Protein AF-0000000087535284 (afdb_homodimer)

Radius of gyration: 24.31 Å; Cα contacts (8 Å, |Δi|>4): 353; chains: 2; bounding box: 58×68×43 Å

Solvent-accessible surface area (backbone atoms only — not comparable to full-atom values): 20705 Å² total; per-residue (Å²): 118,72,63,73,66,24,43,39,48,54,25,41,42,52,45,42,64,73,40,59,62,87,72,62,45,65,64,55,32,15,57,67,41,74,49,46,58,67,62,46,57,72,77,30,87,48,73,63,47,49,52,52,49,50,43,39,66,52,37,61,69,67,43,62,58,89,87,50,56,62,67,60,35,57,51,39,52,54,57,41,43,54,82,49,37,65,37,53,27,43,48,57,69,61,47,53,73,66,65,60,38,63,70,48,44,62,56,40,38,55,54,35,36,55,52,49,54,66,65,57,50,85,87,51,67,74,63,38,67,59,42,48,52,43,47,22,52,52,49,25,51,28,52,52,48,46,55,53,50,49,44,58,75,38,94,67,82,57,62,68,61,50,47,52,35,49,50,48,44,38,61,62,43,31,39,54,70,62,52,52,59,63,60,65,61,64,80,102,117,72,62,72,66,23,43,39,48,54,27,40,43,53,46,41,62,72,41,58,63,88,72,62,45,66,63,55,32,15,57,66,42,74,49,47,58,67,60,45,57,74,76,33,88,49,76,64,48,48,52,51,49,49,43,41,66,51,38,62,69,66,43,63,59,89,86,49,57,62,68,57,35,58,51,38,53,54,57,41,41,56,83,49,36,65,37,52,27,43,48,58,70,60,46,52,72,64,65,60,38,63,68,48,45,62,56,41,38,56,55,36,38,53,53,47,54,65,64,56,51,86,86,48,64,74,62,39,67,58,43,49,52,43,50,23,52,53,49,25,51,29,53,52,48,46,53,53,50,49,43,57,73,37,94,66,81,58,61,68,60,51,49,52,36,48,52,47,44,38,61,63,43,30,37,54,70,62,53,54,58,63,60,64,60,65,78,105

Organism: NCBI:txid39488

Sequence (376 aa):
MNGTKGKMAEAFKELVC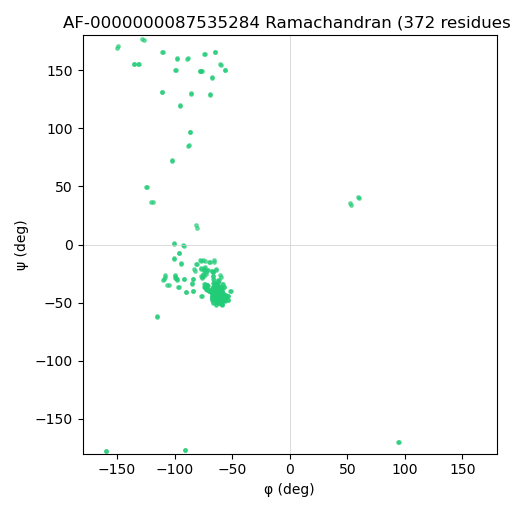KKSFQKITISDIAKESAMTRENFYYHFRDKYDIMHWIFEQQVAAQLPEDEEPFEMWFNALFCNTCEDYKYYRKLIKSLSAEEIRSDLYPLFERRVRLLVQDCLDDSVWNLRKEKEDFSTAFFTDAFLGFYINYIRDHEEIDYNMLQIGLEFLFDKFLSTVRITKEESGEQKMNGTKGKMAEAFKELVCKKSFQKITISDIAKESAMTRENFYYHFRDKYDIMHWIFEQQVAAQLPEDEEPFEMWFNALFCNTCEDYKYYRKLIKSLSAEEIRSDLYPLFERRVRLLVQDCLDDSVWNLRKEKEDFSTAFFTDAFLGFYINYIRDHEEIDYNMLQIGLEFLFDKFLSTVRITKEESGEQK

Foldseek 3Di:
DDDPLVLLLVQLLVVLLVDAPVPDALCSSCVSSVHDSVSVVVPAPGSLRSVLVCCCVQAVVQADDLLDAPLRRLLSNVVSCQVSLSSLLSNLVRDDPCSVCVNPLVVQLVSLLSLLVLLDDPVCPPCNVVSSVVSSVVVSCVSVVVVSCCSNPDPHDPSVVVSVVSVCCCVPPVVSSVPSNVVVVPVD/DDDPLVLLLVQLLVVLLVDAPVPDALCSSCVSSVHDSVSCVVPAPGSLRSVLVCCCVQAVVQADDLLDAPLRRLLSNVVSCQVSLSSLLSNLVRDDPCSVCVNPLVVQLVSLLSLLVLLDDPVCPPCNVVSSVVRSVVVSCVSVVVVSCCSNPDPHDPSVVVSVVSVCCCVPPVVSSVPSSVVVVVVD

Nearest PDB structures (foldseek):
  5ydp-assembly2_C-2  TM=4.923E-01  e=2.321E-03  Dietzia sp. DQ12-45-1b
  5yej-assembly2_B  TM=5.675E-01  e=2.127E-02  Mycolicibacterium smegmatis MC2 155
  3bjb-assembly1_A  TM=5.225E-01  e=2.031E-02  Rhodococcus jostii RHA1
  2hxo-assembly1_B  TM=5.453E-01  e=4.250E-02  Streptomyces coelicolor A3(2)
  2ns7-assembly1_B  TM=3.781E-01  e=1.016E-02  Escherichia coli K-12

InterPro domains:
  IPR001647 DNA-binding HTH domain, TetR-type [PF00440] (16-51)
  IPR001647 DNA-binding HTH domain, TetR-type [PS50977] (2-62)
  IPR009057 Homedomain-like superfamily [SSF46689] (4-60)
  IPR039532 Transcriptional regulator TetR, C-terminal, Firmicutes type [PF14278] (73-159)
  IPR050624 Nucleoid occlusion factor SlmA/HTH-type transcriptional regulator [PTHR43479] (3-69)

Secondary structure (DSSP, 8-state):
--HHHHHHHHHHHHHHHHS-GGG--HHHHHHHTT--HHHHHHH-SSHHHHHHHHHHHHTGGGSPPTTS-HHHHHHHHHHHHHTTHHHHHHHHHHS-HHHHHHHHHHHHHHHHHHHHHHH--TT--TTHHHHHHHHHHHHHHHHHHHHHHHHHH-SS--HHHHHHHHHHHHHHTSHHHHHHHHHHHHT-/--HHHHHHHHHHHHHHHHS-GGG--HHHHHHHTT--HHHHHHH-SSHHHHHHHHHHHHTGGGSPPTTS-HHHHHHHHHHHHHTTHHHHHHHHHHS-HHHHHHHHHHHHHHHHHHHHHHH--TT--TTHHHHHHHHHHHHHHHHHHHHHHHHHH-SS--HHHHHHHHHHHHHHTSHHHHHHHHHHHHT-

pLDDT: mean 91.4, std 12.7, range [26.86, 98.44]

Structure (mmCIF, N/CA/C/O backbone):
data_AF-0000000087535284-model_v1
#
loop_
_entity.id
_entity.type
_entity.pdbx_description
1 polymer 'TetR family transcriptional regulator'
#
loop_
_atom_site.group_PDB
_atom_site.id
_atom_site.type_symbol
_atom_site.label_atom_id
_atom_site.label_alt_id
_atom_site.label_comp_id
_atom_site.label_asym_id
_atom_site.label_entity_id
_atom_site.label_seq_id
_atom_site.pdbx_PDB_ins_code
_atom_site.Cartn_x
_atom_site.Cartn_y
_atom_site.Cartn_z
_atom_site.occupancy
_atom_site.B_iso_or_equiv
_atom_site.auth_seq_id
_atom_site.auth_comp_id
_atom_site.auth_asym_id
_atom_site.auth_atom_id
_atom_site.pdbx_PDB_model_num
ATOM 1 N N . MET A 1 1 ? -1.895 -28.234 -15.367 1 65 1 MET A N 1
ATOM 2 C CA . MET A 1 1 ? -2.875 -28.781 -14.438 1 65 1 MET A CA 1
ATOM 3 C C . MET A 1 1 ? -3.613 -29.969 -15.047 1 65 1 MET A C 1
ATOM 5 O O . MET A 1 1 ? -4.164 -29.859 -16.141 1 65 1 MET A O 1
ATOM 9 N N . ASN A 1 2 ? -3.344 -31.078 -14.68 1 73.38 2 ASN A N 1
ATOM 10 C CA . ASN A 1 2 ? -3.85 -32.281 -15.328 1 73.38 2 ASN A CA 1
ATOM 11 C C . ASN A 1 2 ? -5.055 -32.844 -14.586 1 73.38 2 ASN A C 1
ATOM 13 O O . ASN A 1 2 ? -5.363 -32.406 -13.477 1 73.38 2 ASN A O 1
ATOM 17 N N . GLY A 1 3 ? -5.906 -33.469 -15.336 1 88.56 3 GLY A N 1
ATOM 18 C CA . GLY A 1 3 ? -7.027 -34.156 -14.75 1 88.56 3 GLY A CA 1
ATOM 19 C C . GLY A 1 3 ? -8.297 -33.344 -14.68 1 88.56 3 GLY A C 1
ATOM 20 O O . GLY A 1 3 ? -8.414 -32.312 -15.367 1 88.56 3 GLY A O 1
ATOM 21 N N . THR A 1 4 ? -9.266 -33.844 -13.984 1 92.06 4 THR A N 1
ATOM 22 C CA . THR A 1 4 ? -10.586 -33.219 -13.883 1 92.06 4 THR A CA 1
ATOM 23 C C . THR A 1 4 ? -10.5 -31.844 -13.242 1 92.06 4 THR A C 1
ATOM 25 O O . THR A 1 4 ? -11.109 -30.891 -13.734 1 92.06 4 THR A O 1
ATOM 28 N N . LYS A 1 5 ? -9.672 -31.688 -12.266 1 95.75 5 LYS A N 1
ATOM 29 C CA . LYS A 1 5 ? -9.516 -30.391 -11.602 1 95.75 5 LYS A CA 1
ATOM 30 C C . LYS A 1 5 ? -8.922 -29.359 -12.555 1 95.75 5 LYS A C 1
ATOM 32 O O . LYS A 1 5 ? -9.336 -28.203 -12.555 1 95.75 5 LYS A O 1
ATOM 37 N N . GLY A 1 6 ? -7.98 -29.844 -13.359 1 96.19 6 GLY A N 1
ATOM 38 C CA . GLY A 1 6 ? -7.344 -28.953 -14.32 1 96.19 6 GLY A CA 1
ATOM 39 C C . GLY A 1 6 ? -8.305 -28.422 -15.367 1 96.19 6 GLY A C 1
ATOM 40 O O . GLY A 1 6 ? -8.242 -27.25 -15.742 1 96.19 6 GLY A O 1
ATOM 41 N N . LYS A 1 7 ? -9.148 -29.281 -15.797 1 96.31 7 LYS A N 1
ATOM 42 C CA . LYS A 1 7 ? -10.141 -28.891 -16.797 1 96.31 7 LYS A CA 1
ATOM 43 C C . LYS A 1 7 ? -11.078 -27.828 -16.234 1 96.31 7 LYS A C 1
ATOM 45 O O . LYS A 1 7 ? -11.391 -26.844 -16.906 1 96.31 7 LYS A O 1
ATOM 50 N N . MET A 1 8 ? -11.523 -28 -15.07 1 97.44 8 MET A N 1
ATOM 51 C CA . MET A 1 8 ? -12.406 -27.047 -14.438 1 97.44 8 MET A CA 1
ATOM 52 C C . MET A 1 8 ? -11.688 -25.719 -14.18 1 97.44 8 MET A C 1
ATOM 54 O O . MET A 1 8 ? -12.281 -24.656 -14.328 1 97.44 8 MET A O 1
ATOM 58 N N . ALA A 1 9 ? -10.422 -25.891 -13.828 1 97.62 9 ALA A N 1
ATOM 59 C CA . ALA A 1 9 ? -9.625 -24.688 -13.578 1 97.62 9 ALA A CA 1
ATOM 60 C C . ALA A 1 9 ? -9.477 -23.859 -14.844 1 97.62 9 ALA A C 1
ATOM 62 O O . ALA A 1 9 ? -9.617 -22.625 -14.805 1 97.62 9 ALA A O 1
ATOM 63 N N . GLU A 1 10 ? -9.18 -24.547 -15.938 1 97.38 10 GLU A N 1
ATOM 64 C CA . GLU A 1 10 ? -9.047 -23.844 -17.203 1 97.38 10 GLU A CA 1
ATOM 65 C C . GLU A 1 10 ? -10.359 -23.188 -17.609 1 97.38 10 GLU A C 1
ATOM 67 O O . GLU A 1 10 ? -10.367 -22.047 -18.109 1 97.38 10 GLU A O 1
ATOM 72 N N . ALA A 1 11 ? -11.43 -23.859 -17.391 1 97.88 11 ALA A N 1
ATOM 73 C CA . ALA A 1 11 ? -12.75 -23.312 -17.672 1 97.88 11 ALA A CA 1
ATOM 74 C C . ALA A 1 11 ? -13.039 -22.078 -16.812 1 97.88 11 ALA A C 1
ATOM 76 O O . ALA A 1 11 ? -13.562 -21.078 -17.297 1 97.88 11 ALA A O 1
ATOM 77 N N . PHE A 1 12 ? -12.734 -22.234 -15.555 1 98.31 12 PHE A N 1
ATOM 78 C CA . PHE A 1 12 ? -12.945 -21.141 -14.609 1 98.31 12 PHE A CA 1
ATOM 79 C C . PHE A 1 12 ? -12.148 -19.906 -15.039 1 98.31 12 PHE A C 1
ATOM 81 O O . PHE A 1 12 ? -12.68 -18.797 -15.047 1 98.31 12 PHE A O 1
ATOM 88 N N . LYS A 1 13 ? -10.898 -20.094 -15.367 1 97.94 13 LYS A N 1
ATOM 89 C CA . LYS A 1 13 ? -10.055 -18.984 -15.797 1 97.94 13 LYS A CA 1
ATOM 90 C C . LYS A 1 13 ? -10.633 -18.297 -17.031 1 97.94 13 LYS A C 1
ATOM 92 O O . LYS A 1 13 ? -10.641 -17.062 -17.125 1 97.94 13 LYS A O 1
ATOM 97 N N . GLU A 1 14 ? -11.094 -19.078 -17.938 1 97.62 14 GLU A N 1
ATOM 98 C CA . GLU A 1 14 ? -11.711 -18.531 -19.141 1 97.62 14 GLU A CA 1
ATOM 99 C C . GLU A 1 14 ? -12.938 -17.688 -18.812 1 97.62 14 GLU A C 1
ATOM 101 O O . GLU A 1 14 ? -13.141 -16.625 -19.391 1 97.62 14 GLU A O 1
ATOM 106 N N . LEU A 1 15 ? -13.75 -18.172 -17.922 1 98.44 15 LEU A N 1
ATOM 107 C CA . LEU A 1 15 ? -14.969 -17.484 -17.531 1 98.44 15 LEU A CA 1
ATOM 108 C C . LEU A 1 15 ? -14.641 -16.141 -16.859 1 98.44 15 LEU A C 1
ATOM 110 O O . LEU A 1 15 ? -15.297 -15.133 -17.125 1 98.44 15 LEU A O 1
ATOM 114 N N . VAL A 1 16 ? -13.602 -16.156 -16.016 1 97.94 16 VAL A N 1
ATOM 115 C CA . VAL A 1 16 ? -13.195 -14.953 -15.312 1 97.94 16 VAL A CA 1
ATOM 116 C C . VAL A 1 16 ? -12.773 -13.883 -16.312 1 97.94 16 VAL A C 1
ATOM 118 O O . VAL A 1 16 ? -12.984 -12.688 -16.094 1 97.94 16 VAL A O 1
ATOM 121 N N . CYS A 1 17 ? -12.227 -14.32 -17.469 1 96.81 17 CYS A N 1
ATOM 122 C CA . CYS A 1 17 ? -11.781 -13.391 -18.5 1 96.81 17 CYS A CA 1
ATOM 123 C C . CYS A 1 17 ? -12.961 -12.859 -19.297 1 96.81 17 CYS A C 1
ATOM 125 O O . CYS A 1 17 ? -12.859 -11.82 -19.953 1 96.81 17 CYS A O 1
ATOM 127 N N . LYS A 1 18 ? -14.125 -13.469 -19.156 1 96 18 LYS A N 1
ATOM 128 C CA . LYS A 1 18 ? -15.266 -13.117 -20 1 96 18 LYS A CA 1
ATOM 129 C C . LYS A 1 18 ? -16.328 -12.367 -19.203 1 96 18 LYS A C 1
ATOM 131 O O . LYS A 1 18 ? -17.125 -11.617 -19.766 1 96 18 LYS A O 1
ATOM 136 N N . LYS A 1 19 ? -16.375 -12.609 -17.891 1 94.19 19 LYS A N 1
ATOM 137 C CA . LYS A 1 19 ? -17.391 -11.945 -17.078 1 94.19 19 LYS A CA 1
ATOM 138 C C . LYS A 1 19 ? -16.891 -11.727 -15.648 1 94.19 19 LYS A C 1
ATOM 140 O O . LYS A 1 19 ? -15.883 -12.305 -15.242 1 94.19 19 LYS A O 1
ATOM 145 N N . SER A 1 20 ? -17.672 -10.938 -14.93 1 93.81 20 SER A N 1
ATOM 146 C CA . SER A 1 20 ? -17.266 -10.609 -13.562 1 93.81 20 SER A CA 1
ATOM 147 C C . SER A 1 20 ? -17.312 -11.836 -12.664 1 93.81 20 SER A C 1
ATOM 149 O O . SER A 1 20 ? -18.188 -12.695 -12.805 1 93.81 20 SER A O 1
ATOM 151 N N . PHE A 1 21 ? -16.391 -11.867 -11.797 1 96.19 21 PHE A N 1
ATOM 152 C CA . PHE A 1 21 ? -16.25 -12.969 -10.844 1 96.19 21 PHE A CA 1
ATOM 153 C C . PHE A 1 21 ? -17.562 -13.234 -10.125 1 96.19 21 PHE A C 1
ATOM 155 O O . PHE A 1 21 ? -17.969 -14.391 -9.961 1 96.19 21 PHE A O 1
ATOM 162 N N . GLN A 1 22 ? -18.312 -12.188 -9.742 1 94.88 22 GLN A N 1
ATOM 163 C CA . GLN A 1 22 ? -19.531 -12.297 -8.961 1 94.88 22 GLN A CA 1
ATOM 164 C C . GLN A 1 22 ? -20.641 -12.977 -9.758 1 94.88 22 GLN A C 1
ATOM 166 O O . GLN A 1 22 ? -21.516 -13.633 -9.188 1 94.88 22 GLN A O 1
ATOM 171 N N . LYS A 1 23 ? -20.547 -12.945 -10.977 1 96.12 23 LYS A N 1
ATOM 172 C CA . LYS A 1 23 ? -21.609 -13.438 -11.836 1 96.12 23 LYS A CA 1
ATOM 173 C C . LYS A 1 23 ? -21.375 -14.891 -12.242 1 96.12 23 LYS A C 1
ATOM 175 O O . LYS A 1 23 ? -22.25 -15.547 -12.797 1 96.12 23 LYS A O 1
ATOM 180 N N . ILE A 1 24 ? -20.203 -15.367 -12.078 1 98 24 ILE A N 1
ATOM 181 C CA . ILE A 1 24 ? -19.875 -16.734 -12.438 1 98 24 ILE A CA 1
ATOM 182 C C . ILE A 1 24 ? -20.562 -17.703 -11.492 1 98 24 ILE A C 1
ATOM 184 O O . ILE A 1 24 ? -20.516 -17.547 -10.273 1 98 24 ILE A O 1
ATOM 188 N N . THR A 1 25 ? -21.25 -18.688 -12.016 1 97.5 25 THR A N 1
ATOM 189 C CA . THR A 1 25 ? -21.906 -19.719 -11.227 1 97.5 25 THR A CA 1
ATOM 190 C C . THR A 1 25 ? -21.219 -21.062 -11.414 1 97.5 25 THR A C 1
ATOM 192 O O . THR A 1 25 ? -20.422 -21.234 -12.328 1 97.5 25 THR A O 1
ATOM 195 N N . ILE A 1 26 ? -21.594 -21.938 -10.5 1 98.12 26 ILE A N 1
ATOM 196 C CA . ILE A 1 26 ? -21.047 -23.281 -10.602 1 98.12 26 ILE A CA 1
ATOM 197 C C . ILE A 1 26 ? -21.578 -23.953 -11.875 1 98.12 26 ILE A C 1
ATOM 199 O O . ILE A 1 26 ? -20.859 -24.719 -12.523 1 98.12 26 ILE A O 1
ATOM 203 N N . SER A 1 27 ? -22.781 -23.609 -12.227 1 97.88 27 SER A N 1
ATOM 204 C CA . SER A 1 27 ? -23.344 -24.125 -13.469 1 97.88 27 SER A CA 1
ATOM 205 C C . SER A 1 27 ? -22.547 -23.656 -14.68 1 97.88 27 SER A C 1
ATOM 207 O O . SER A 1 27 ? -22.328 -24.422 -15.625 1 97.88 27 SER A O 1
ATOM 209 N N . ASP A 1 28 ? -22.125 -22.422 -14.703 1 98.19 28 ASP A N 1
ATOM 210 C CA . ASP A 1 28 ? -21.281 -21.891 -15.766 1 98.19 28 ASP A CA 1
ATOM 211 C C . ASP A 1 28 ? -19.984 -22.688 -15.898 1 98.19 28 ASP A C 1
ATOM 213 O O . ASP A 1 28 ? -19.578 -23.047 -17 1 98.19 28 ASP A O 1
ATOM 217 N N . ILE A 1 29 ? -19.359 -22.984 -14.75 1 98.31 29 ILE A N 1
ATOM 218 C CA . ILE A 1 29 ? -18.078 -23.672 -14.734 1 98.31 29 ILE A CA 1
ATOM 219 C C . ILE A 1 29 ? -18.25 -25.109 -15.234 1 98.31 29 ILE A C 1
ATOM 221 O O . ILE A 1 29 ? -17.469 -25.578 -16.062 1 98.31 29 ILE A O 1
ATOM 225 N N . ALA A 1 30 ? -19.297 -25.719 -14.742 1 97.81 30 ALA A N 1
ATOM 226 C CA . ALA A 1 30 ? -19.594 -27.094 -15.164 1 97.81 30 ALA A CA 1
ATOM 227 C C . ALA A 1 30 ? -19.828 -27.156 -16.672 1 97.81 30 ALA A C 1
ATOM 229 O O . ALA A 1 30 ? -19.25 -28 -17.359 1 97.81 30 ALA A O 1
ATOM 230 N N . LYS A 1 31 ? -20.609 -26.266 -17.188 1 97.62 31 LYS A N 1
ATOM 231 C CA . LYS A 1 31 ? -20.922 -26.234 -18.609 1 97.62 31 LYS A CA 1
ATOM 232 C C . LYS A 1 31 ? -19.656 -25.969 -19.438 1 97.62 31 LYS A C 1
ATOM 234 O O . LYS A 1 31 ? -19.391 -26.688 -20.406 1 97.62 31 LYS A O 1
ATOM 239 N N . GLU A 1 32 ? -18.859 -25.016 -19.062 1 97.5 32 GLU A N 1
ATOM 240 C CA . GLU A 1 32 ? -17.656 -24.609 -19.812 1 97.5 32 GLU A CA 1
ATOM 241 C C . GLU A 1 32 ? -16.609 -25.719 -19.797 1 97.5 32 GLU A C 1
ATOM 243 O O . GLU A 1 32 ? -15.844 -25.844 -20.766 1 97.5 32 GLU A O 1
ATOM 248 N N . SER A 1 33 ? -16.578 -26.516 -18.766 1 97.31 33 SER A N 1
ATOM 249 C CA . SER A 1 33 ? -15.602 -27.594 -18.641 1 97.31 33 SER A CA 1
ATOM 250 C C . SER A 1 33 ? -16.156 -28.906 -19.188 1 97.31 33 SER A C 1
ATOM 252 O O . SER A 1 33 ? -15.492 -29.953 -19.094 1 97.31 33 SER A O 1
ATOM 254 N N . ALA A 1 34 ? -17.391 -28.906 -19.672 1 96.75 34 ALA A N 1
ATOM 255 C CA . ALA A 1 34 ? -18.078 -30.094 -20.172 1 96.75 34 ALA A CA 1
ATOM 256 C C . ALA A 1 34 ? -18.188 -31.172 -19.094 1 96.75 34 ALA A C 1
ATOM 258 O O . ALA A 1 34 ? -17.922 -32.344 -19.344 1 96.75 34 ALA A O 1
ATOM 259 N N . MET A 1 35 ? -18.5 -30.641 -17.891 1 96.5 35 MET A N 1
ATOM 260 C CA . MET A 1 35 ? -18.734 -31.516 -16.75 1 96.5 35 MET A CA 1
ATOM 261 C C . MET A 1 35 ? -20.062 -31.203 -16.062 1 96.5 35 MET A C 1
ATOM 263 O O . MET A 1 35 ? -20.812 -30.344 -16.531 1 96.5 35 MET A O 1
ATOM 267 N N . THR A 1 36 ? -20.391 -32 -15.055 1 95.88 36 THR A N 1
ATOM 268 C CA . THR A 1 36 ? -21.625 -31.781 -14.32 1 95.88 36 THR A CA 1
ATOM 269 C C . THR A 1 36 ? -21.359 -31 -13.031 1 95.88 36 THR A C 1
ATOM 271 O O . THR A 1 36 ? -20.219 -30.922 -12.578 1 95.88 36 THR A O 1
ATOM 274 N N . ARG A 1 37 ? -22.406 -30.391 -12.508 1 97.25 37 ARG A N 1
ATOM 275 C CA . ARG A 1 37 ? -22.297 -29.734 -11.211 1 97.25 37 ARG A CA 1
ATOM 276 C C . ARG A 1 37 ? -21.844 -30.703 -10.141 1 97.25 37 ARG A C 1
ATOM 278 O O . ARG A 1 37 ? -21.078 -30.344 -9.242 1 97.25 37 ARG A O 1
ATOM 285 N N . GLU A 1 38 ? -22.297 -31.906 -10.242 1 96.88 38 GLU A N 1
ATOM 286 C CA . GLU A 1 38 ? -21.922 -32.938 -9.289 1 96.88 38 GLU A CA 1
ATOM 287 C C . GLU A 1 38 ? -20.406 -33.188 -9.305 1 96.88 38 GLU A C 1
ATOM 289 O O . GLU A 1 38 ? -19.781 -33.312 -8.25 1 96.88 38 GLU A O 1
ATOM 294 N N . ASN A 1 39 ? -19.891 -33.281 -10.461 1 96.62 39 ASN A N 1
ATOM 295 C CA . ASN A 1 39 ? -18.453 -33.438 -10.609 1 96.62 39 ASN A CA 1
ATOM 296 C C . ASN A 1 39 ? -17.688 -32.281 -9.969 1 96.62 39 ASN A C 1
ATOM 298 O O . ASN A 1 39 ? -16.641 -32.469 -9.336 1 96.62 39 ASN A O 1
ATOM 302 N N . PHE A 1 40 ? -18.219 -31.016 -10.148 1 98 40 PHE A N 1
ATOM 303 C CA . PHE A 1 40 ? -17.594 -29.859 -9.547 1 98 40 PHE A CA 1
ATOM 304 C C . PHE A 1 40 ? -17.516 -30 -8.031 1 98 40 PHE A C 1
ATOM 306 O O . PHE A 1 40 ? -16.453 -29.812 -7.434 1 98 40 PHE A O 1
ATOM 313 N N . TYR A 1 41 ? -18.609 -30.406 -7.445 1 97.38 41 TYR A N 1
ATOM 314 C CA . TYR A 1 41 ? -18.734 -30.453 -5.996 1 97.38 41 TYR A CA 1
ATOM 315 C C . TYR A 1 41 ? -17.938 -31.609 -5.418 1 97.38 41 TYR A C 1
ATOM 317 O O . TYR A 1 41 ? -17.656 -31.641 -4.215 1 97.38 41 TYR A O 1
ATOM 325 N N . TYR A 1 42 ? -17.641 -32.531 -6.277 1 97.12 42 TYR A N 1
ATOM 326 C CA . TYR A 1 42 ? -16.734 -33.594 -5.863 1 97.12 42 TYR A CA 1
ATOM 327 C C . TYR A 1 42 ? -15.336 -33.031 -5.586 1 97.12 42 TYR A C 1
ATOM 329 O O . TYR A 1 42 ? -14.633 -33.531 -4.691 1 97.12 42 TYR A O 1
ATOM 337 N N . HIS A 1 43 ? -15 -32.062 -6.312 1 97.12 43 HIS A N 1
ATOM 338 C CA . HIS A 1 43 ? -13.625 -31.562 -6.277 1 97.12 43 HIS A CA 1
ATOM 339 C C . HIS A 1 43 ? -13.523 -30.25 -5.52 1 97.12 43 HIS A C 1
ATOM 341 O O . HIS A 1 43 ? -12.516 -29.984 -4.859 1 97.12 43 HIS A O 1
ATOM 347 N N . PHE A 1 44 ? -14.562 -29.391 -5.629 1 98.12 44 PHE A N 1
ATOM 348 C CA . PHE A 1 44 ? -14.516 -28.062 -5.043 1 98.12 44 PHE A CA 1
ATOM 349 C C . PHE A 1 44 ? -15.82 -27.75 -4.316 1 98.12 44 PHE A C 1
ATOM 351 O O . PHE A 1 44 ? -16.891 -28.203 -4.734 1 98.12 44 PHE A O 1
ATOM 358 N N . ARG A 1 45 ? -15.664 -26.844 -3.367 1 97.94 45 ARG A N 1
ATOM 359 C CA . ARG A 1 45 ? -16.828 -26.469 -2.574 1 97.94 45 ARG A CA 1
ATOM 360 C C . ARG A 1 45 ? -17.562 -25.297 -3.213 1 97.94 45 ARG A C 1
ATOM 362 O O . ARG A 1 45 ? -18.797 -25.203 -3.127 1 97.94 45 ARG A O 1
ATOM 369 N N . ASP A 1 46 ? -16.891 -24.344 -3.711 1 97.19 46 ASP A N 1
ATOM 370 C CA . ASP A 1 46 ? -17.422 -23.141 -4.336 1 97.19 46 ASP A CA 1
ATOM 371 C C . ASP A 1 46 ? -16.375 -22.484 -5.25 1 97.19 46 ASP A C 1
ATOM 373 O O . ASP A 1 46 ? -15.32 -23.078 -5.5 1 97.19 46 ASP A O 1
ATOM 377 N N . LYS A 1 47 ? -16.688 -21.438 -5.793 1 96.81 47 LYS A N 1
ATOM 378 C CA . LYS A 1 47 ? -15.797 -20.828 -6.781 1 96.81 47 LYS A CA 1
ATOM 379 C C . LYS A 1 47 ? -14.555 -20.234 -6.117 1 96.81 47 LYS A C 1
ATOM 381 O O . LYS A 1 47 ? -13.523 -20.062 -6.766 1 96.81 47 LYS A O 1
ATOM 386 N N . TYR A 1 48 ? -14.602 -19.938 -4.852 1 96.56 48 TYR A N 1
ATOM 387 C CA . TYR A 1 48 ? -13.414 -19.484 -4.141 1 96.56 48 TYR A CA 1
ATOM 388 C C . TYR A 1 48 ? -12.43 -20.625 -3.928 1 96.56 48 TYR A C 1
ATOM 390 O O . TYR A 1 48 ? -11.219 -20.438 -4.004 1 96.56 48 TYR A O 1
ATOM 398 N N . ASP A 1 49 ? -12.992 -21.719 -3.723 1 97.38 49 ASP A N 1
ATOM 399 C CA . ASP A 1 49 ? -12.164 -22.906 -3.529 1 97.38 49 ASP A CA 1
ATOM 400 C C . ASP A 1 49 ? -11.32 -23.188 -4.77 1 97.38 49 ASP A C 1
ATOM 402 O O . ASP A 1 49 ? -10.125 -23.469 -4.668 1 97.38 49 ASP A O 1
ATOM 406 N N . ILE A 1 50 ? -11.93 -23.203 -5.93 1 97.75 50 ILE A N 1
ATOM 407 C CA . ILE A 1 50 ? -11.188 -23.469 -7.156 1 97.75 50 ILE A CA 1
ATOM 408 C C . ILE A 1 50 ? -10.211 -22.312 -7.41 1 97.75 50 ILE A C 1
ATOM 410 O O . ILE A 1 50 ? -9.094 -22.531 -7.895 1 97.75 50 ILE A O 1
ATOM 414 N N . MET A 1 51 ? -10.578 -21.047 -7.102 1 97.31 51 MET A N 1
ATOM 415 C CA . MET A 1 51 ? -9.68 -19.906 -7.211 1 97.31 51 MET A CA 1
ATOM 416 C C . MET A 1 51 ? -8.414 -20.125 -6.387 1 97.31 51 MET A C 1
ATOM 418 O O . MET A 1 51 ? -7.305 -19.922 -6.883 1 97.31 51 MET A O 1
ATOM 422 N N . HIS A 1 52 ? -8.609 -20.547 -5.129 1 96.94 52 HIS A N 1
ATOM 423 C CA . HIS A 1 52 ? -7.492 -20.812 -4.227 1 96.94 52 HIS A CA 1
ATOM 424 C C . HIS A 1 52 ? -6.621 -21.953 -4.738 1 96.94 52 HIS A C 1
ATOM 426 O O . HIS A 1 52 ? -5.395 -21.891 -4.629 1 96.94 52 HIS A O 1
ATOM 432 N N . TRP A 1 53 ? -7.266 -22.938 -5.234 1 96.94 53 TRP A N 1
ATOM 433 C CA . TRP A 1 53 ? -6.543 -24.094 -5.762 1 96.94 53 TRP A CA 1
ATOM 434 C C . TRP A 1 53 ? -5.668 -23.688 -6.941 1 96.94 53 TRP A C 1
ATOM 436 O O . TRP A 1 53 ? -4.508 -24.094 -7.031 1 96.94 53 TRP A O 1
ATOM 446 N N . ILE A 1 54 ? -6.18 -22.906 -7.84 1 96.69 54 ILE A N 1
ATOM 447 C CA . ILE A 1 54 ? -5.426 -22.422 -8.992 1 96.69 54 ILE A CA 1
ATOM 448 C C . ILE A 1 54 ? -4.223 -21.609 -8.523 1 96.69 54 ILE A C 1
ATOM 450 O O . ILE A 1 54 ? -3.104 -21.812 -9 1 96.69 54 ILE A O 1
ATOM 454 N N . PHE A 1 55 ? -4.445 -20.719 -7.629 1 96.19 55 PHE A N 1
ATOM 455 C CA . PHE A 1 55 ? -3.369 -19.891 -7.082 1 96.19 55 PHE A CA 1
ATOM 456 C C . PHE A 1 55 ? -2.27 -20.766 -6.492 1 96.19 55 PHE A C 1
ATOM 458 O O . PHE A 1 55 ? -1.084 -20.531 -6.742 1 96.19 55 PHE A O 1
ATOM 465 N N . GLU A 1 56 ? -2.641 -21.719 -5.715 1 96.12 56 GLU A N 1
ATOM 466 C CA . GLU A 1 56 ? -1.682 -22.625 -5.078 1 96.12 56 GLU A CA 1
ATOM 467 C C . GLU A 1 56 ? -0.858 -23.375 -6.117 1 96.12 56 GLU A C 1
ATOM 469 O O . GLU A 1 56 ? 0.37 -23.438 -6.02 1 96.12 56 GLU A O 1
ATOM 474 N N . GLN A 1 57 ? -1.519 -23.891 -7.121 1 95.25 57 GLN A N 1
ATOM 475 C CA . GLN A 1 57 ? -0.859 -24.734 -8.117 1 95.25 57 GLN A CA 1
ATOM 476 C C . GLN A 1 57 ? 0.014 -23.891 -9.047 1 95.25 57 GLN A C 1
ATOM 478 O O . GLN A 1 57 ? 1.133 -24.297 -9.383 1 95.25 57 GLN A O 1
ATOM 483 N N . GLN A 1 58 ? -0.404 -22.719 -9.383 1 95.06 58 GLN A N 1
ATOM 484 C CA . GLN A 1 58 ? 0.245 -21.984 -10.453 1 95.06 58 GLN A CA 1
ATOM 485 C C . GLN A 1 58 ? 1.208 -20.938 -9.898 1 95.06 58 GLN A C 1
ATOM 487 O O . GLN A 1 58 ? 2.164 -20.547 -10.57 1 95.06 58 GLN A O 1
ATOM 492 N N . VAL A 1 59 ? 0.939 -20.469 -8.688 1 95.75 59 VAL A N 1
ATOM 493 C CA . VAL A 1 59 ? 1.742 -19.375 -8.164 1 95.75 59 VAL A CA 1
ATOM 494 C C . VAL A 1 59 ? 2.527 -19.828 -6.941 1 95.75 59 VAL A C 1
ATOM 496 O O . VAL A 1 59 ? 3.75 -19.984 -7.004 1 95.75 59 VAL A O 1
ATOM 499 N N . ALA A 1 60 ? 1.834 -20.234 -5.914 1 96.12 60 ALA A N 1
ATOM 500 C CA . ALA A 1 60 ? 2.463 -20.469 -4.617 1 96.12 60 ALA A CA 1
ATOM 501 C C . ALA A 1 60 ? 3.418 -21.656 -4.68 1 96.12 60 ALA A C 1
ATOM 503 O O . ALA A 1 60 ? 4.547 -21.578 -4.191 1 96.12 60 ALA A O 1
ATOM 504 N N . ALA A 1 61 ? 2.986 -22.734 -5.316 1 95.81 61 ALA A N 1
ATOM 505 C CA . ALA A 1 61 ? 3.764 -23.969 -5.352 1 95.81 61 ALA A CA 1
ATOM 506 C C . ALA A 1 61 ? 5.016 -23.812 -6.207 1 95.81 61 ALA A C 1
ATOM 508 O O . ALA A 1 61 ? 5.945 -24.625 -6.117 1 95.81 61 ALA A O 1
ATOM 509 N N . GLN A 1 62 ? 5.07 -22.781 -7 1 95.81 62 GLN A N 1
ATOM 510 C CA . GLN A 1 62 ? 6.176 -22.578 -7.938 1 95.81 62 GLN A CA 1
ATOM 511 C C . GLN A 1 62 ? 7.18 -21.562 -7.395 1 95.81 62 GLN A C 1
ATOM 513 O O . GLN A 1 62 ? 8.188 -21.281 -8.039 1 95.81 62 GLN A O 1
ATOM 518 N N . LEU A 1 63 ? 6.945 -21.047 -6.207 1 97.25 63 LEU A N 1
ATOM 519 C CA . LEU A 1 63 ? 7.82 -20.031 -5.621 1 97.25 63 LEU A CA 1
ATOM 520 C C . LEU A 1 63 ? 9.102 -20.672 -5.086 1 97.25 63 LEU A C 1
ATOM 522 O O . LEU A 1 63 ? 9.094 -21.828 -4.656 1 97.25 63 LEU A O 1
ATOM 526 N N . PRO A 1 64 ? 10.227 -19.875 -5.117 1 96.25 64 PRO A N 1
ATOM 527 C CA . PRO A 1 64 ? 11.492 -20.391 -4.574 1 96.25 64 PRO A CA 1
ATOM 528 C C . PRO A 1 64 ? 11.391 -20.75 -3.094 1 96.25 64 PRO A C 1
ATOM 530 O O . PRO A 1 64 ? 10.562 -20.188 -2.373 1 96.25 64 PRO A O 1
ATOM 533 N N . GLU A 1 65 ? 12.188 -21.594 -2.684 1 95.12 65 GLU A N 1
ATOM 534 C CA . GLU A 1 65 ? 12.266 -22.031 -1.29 1 95.12 65 GLU A CA 1
ATOM 535 C C . GLU A 1 65 ? 12.711 -20.875 -0.385 1 95.12 65 GLU A C 1
ATOM 537 O O . GLU A 1 65 ? 13.25 -19.875 -0.861 1 95.12 65 GLU A O 1
ATOM 542 N N . ASP A 1 66 ? 12.531 -21.094 0.886 1 93.38 66 ASP A N 1
ATOM 543 C CA . ASP A 1 66 ? 12.773 -20.062 1.889 1 93.38 66 ASP A CA 1
ATOM 544 C C . ASP A 1 66 ? 14.25 -19.656 1.92 1 93.38 66 ASP A C 1
ATOM 546 O O . ASP A 1 66 ? 14.594 -18.562 2.377 1 93.38 66 ASP A O 1
ATOM 550 N N . GLU A 1 67 ? 15.133 -20.5 1.447 1 92.19 67 GLU A N 1
ATOM 551 C CA . GLU A 1 67 ? 16.562 -20.266 1.492 1 92.19 67 GLU A CA 1
ATOM 552 C C . GLU A 1 67 ? 17 -19.266 0.422 1 92.19 67 GLU A C 1
ATOM 554 O O . GLU A 1 67 ? 18.062 -18.672 0.516 1 92.19 67 GLU A O 1
ATOM 559 N N . GLU A 1 68 ? 16.141 -19.156 -0.578 1 93.81 68 GLU A N 1
ATOM 560 C CA . GLU A 1 68 ? 16.469 -18.234 -1.66 1 93.81 68 GLU A CA 1
ATOM 561 C C . GLU A 1 68 ? 16.188 -16.797 -1.256 1 93.81 68 GLU A C 1
ATOM 563 O O . GLU A 1 68 ? 15.32 -16.531 -0.421 1 93.81 68 GLU A O 1
ATOM 568 N N . PRO A 1 69 ? 16.953 -15.859 -1.789 1 92.06 69 PRO A N 1
ATOM 569 C CA . PRO A 1 69 ? 16.75 -14.445 -1.449 1 92.06 69 PRO A CA 1
ATOM 570 C C . PRO A 1 69 ? 15.328 -13.961 -1.725 1 92.06 69 PRO A C 1
ATOM 572 O O . PRO A 1 69 ? 14.688 -14.438 -2.666 1 92.06 69 PRO A O 1
ATOM 575 N N . PHE A 1 70 ? 14.922 -13.031 -0.971 1 95 70 PHE A N 1
ATOM 576 C CA . PHE A 1 70 ? 13.586 -12.469 -1.104 1 95 70 PHE A CA 1
ATOM 577 C C . PHE A 1 70 ? 13.367 -11.906 -2.504 1 95 70 PHE A C 1
ATOM 579 O O . PHE A 1 70 ? 12.289 -12.062 -3.082 1 95 70 PHE A O 1
ATOM 586 N N . GLU A 1 71 ? 14.352 -11.219 -3.006 1 93.81 71 GLU A N 1
ATOM 587 C CA . GLU A 1 71 ? 14.242 -10.625 -4.336 1 93.81 71 GLU A CA 1
ATOM 588 C C . GLU A 1 71 ? 13.859 -11.672 -5.379 1 93.81 71 GLU A C 1
ATOM 590 O O . GLU A 1 71 ? 13.023 -11.406 -6.25 1 93.81 71 GLU A O 1
ATOM 595 N N . MET A 1 72 ? 14.508 -12.844 -5.309 1 94.25 72 MET A N 1
ATOM 596 C CA . MET A 1 72 ? 14.203 -13.93 -6.234 1 94.25 72 MET A CA 1
ATOM 597 C C . MET A 1 72 ? 12.766 -14.406 -6.059 1 94.25 72 MET A C 1
ATOM 599 O O . MET A 1 72 ? 12.055 -14.633 -7.039 1 94.25 72 MET A O 1
ATOM 603 N N . TRP A 1 73 ? 12.43 -14.578 -4.844 1 96.38 73 TRP A N 1
ATOM 604 C CA . TRP A 1 73 ? 11.07 -14.984 -4.512 1 96.38 73 TRP A CA 1
ATOM 605 C C . TRP A 1 73 ? 10.055 -13.977 -5.043 1 96.38 73 TRP A C 1
ATOM 607 O O . TRP A 1 73 ? 9.07 -14.352 -5.68 1 96.38 73 TRP A O 1
ATOM 617 N N . PHE A 1 74 ? 10.312 -12.703 -4.809 1 97.12 74 PHE A N 1
ATOM 618 C CA . PHE A 1 74 ? 9.414 -11.641 -5.227 1 97.12 74 PHE A CA 1
ATOM 619 C C . PHE A 1 74 ? 9.312 -11.578 -6.746 1 97.12 74 PHE A C 1
ATOM 621 O O . PHE A 1 74 ? 8.219 -11.43 -7.297 1 97.12 74 PHE A O 1
ATOM 628 N N . ASN A 1 75 ? 10.398 -11.742 -7.445 1 95.5 75 ASN A N 1
ATOM 629 C CA . ASN A 1 75 ? 10.414 -11.797 -8.906 1 95.5 75 ASN A CA 1
ATOM 630 C C . ASN A 1 75 ? 9.617 -12.984 -9.43 1 95.5 75 ASN A C 1
ATOM 632 O O . ASN A 1 75 ? 8.922 -12.875 -10.438 1 95.5 75 ASN A O 1
ATOM 636 N N . ALA A 1 76 ? 9.789 -14.125 -8.773 1 96.25 76 ALA A N 1
ATOM 637 C CA . ALA A 1 76 ? 9.117 -15.344 -9.195 1 96.25 76 ALA A CA 1
ATOM 638 C C . ALA A 1 76 ? 7.602 -15.195 -9.109 1 96.25 76 ALA A C 1
ATOM 640 O O . ALA A 1 76 ? 6.863 -15.781 -9.906 1 96.25 76 ALA A O 1
ATOM 641 N N . LEU A 1 77 ? 7.113 -14.422 -8.172 1 96.81 77 LEU A N 1
ATOM 642 C CA . LEU A 1 77 ? 5.68 -14.164 -8.055 1 96.81 77 LEU A CA 1
ATOM 643 C C . LEU A 1 77 ? 5.133 -13.562 -9.352 1 96.81 77 LEU A C 1
ATOM 645 O O . LEU A 1 77 ? 4.105 -14.008 -9.859 1 96.81 77 LEU A O 1
ATOM 649 N N . PHE A 1 78 ? 5.836 -12.578 -9.852 1 96.69 78 PHE A N 1
ATOM 650 C CA . PHE A 1 78 ? 5.414 -11.938 -11.094 1 96.69 78 PHE A CA 1
ATOM 651 C C . PHE A 1 78 ? 5.516 -12.906 -12.266 1 96.69 78 PHE A C 1
ATOM 653 O O . PHE A 1 78 ? 4.613 -12.969 -13.102 1 96.69 78 PHE A O 1
ATOM 660 N N . CYS A 1 79 ? 6.578 -13.656 -12.305 1 95.19 79 CYS A N 1
ATOM 661 C CA . CYS A 1 79 ? 6.77 -14.625 -13.383 1 95.19 79 CYS A CA 1
ATOM 662 C C . CYS A 1 79 ? 5.637 -15.648 -13.406 1 95.19 79 CYS A C 1
ATOM 664 O O . CYS A 1 79 ? 5.082 -15.938 -14.469 1 95.19 79 CYS A O 1
ATOM 666 N N . ASN A 1 80 ? 5.309 -16.109 -12.219 1 95.25 80 ASN A N 1
ATOM 667 C CA . ASN A 1 80 ? 4.266 -17.125 -12.109 1 95.25 80 ASN A CA 1
ATOM 668 C C . ASN A 1 80 ? 2.898 -16.578 -12.5 1 95.25 80 ASN A C 1
ATOM 670 O O . ASN A 1 80 ? 2.039 -17.312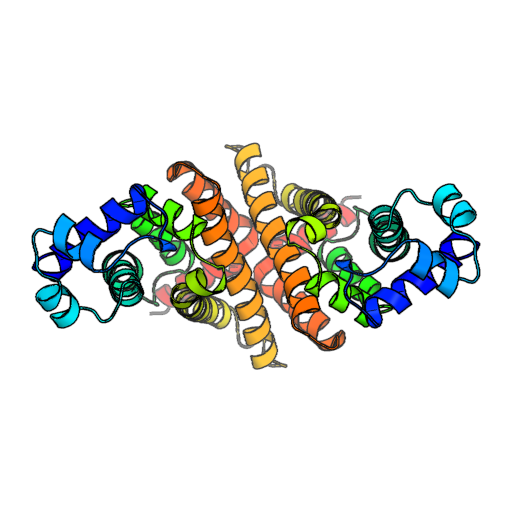 -12.984 1 95.25 80 ASN A O 1
ATOM 674 N N . THR A 1 81 ? 2.695 -15.312 -12.344 1 94.62 81 THR A N 1
ATOM 675 C CA . THR A 1 81 ? 1.438 -14.648 -12.68 1 94.62 81 THR A CA 1
ATOM 676 C C . THR A 1 81 ? 1.383 -14.312 -14.164 1 94.62 81 THR A C 1
ATOM 678 O O . THR A 1 81 ? 0.299 -14.195 -14.742 1 94.62 81 THR A O 1
ATOM 681 N N . CYS A 1 82 ? 2.508 -14.234 -14.828 1 92.94 82 CYS A N 1
ATOM 682 C CA . CYS A 1 82 ? 2.623 -13.797 -16.219 1 92.94 82 CYS A CA 1
ATOM 683 C C . CYS A 1 82 ? 1.923 -14.773 -17.156 1 92.94 82 CYS A C 1
ATOM 685 O O . CYS A 1 82 ? 1.361 -14.359 -18.172 1 92.94 82 CYS A O 1
ATOM 687 N N . GLU A 1 83 ? 1.952 -16.078 -16.859 1 89.81 83 GLU A N 1
ATOM 688 C CA . GLU A 1 83 ? 1.383 -17.094 -17.734 1 89.81 83 GLU A CA 1
ATOM 689 C C . GLU A 1 83 ? -0.116 -16.875 -17.922 1 89.81 83 GLU A C 1
ATOM 691 O O . GLU A 1 83 ? -0.641 -17.078 -19.016 1 89.81 83 GLU A O 1
ATOM 696 N N . ASP A 1 84 ? -0.833 -16.484 -16.938 1 95 84 ASP A N 1
ATOM 697 C CA . ASP A 1 84 ? -2.266 -16.203 -16.969 1 95 84 ASP A CA 1
ATOM 698 C C . ASP A 1 84 ? -2.561 -14.789 -16.484 1 95 84 ASP A C 1
ATOM 700 O O . ASP A 1 84 ? -3.449 -14.586 -15.648 1 95 84 ASP A O 1
ATOM 704 N N . TYR A 1 85 ? -1.812 -13.883 -17.062 1 96.25 85 TYR A N 1
ATOM 705 C CA . TYR A 1 85 ? -1.849 -12.5 -16.594 1 96.25 85 TYR A CA 1
ATOM 706 C C . TYR A 1 85 ? -3.25 -11.914 -16.719 1 96.25 85 TYR A C 1
ATOM 708 O O . TYR A 1 85 ? -3.74 -11.25 -15.797 1 96.25 85 TYR A O 1
ATOM 716 N N . LYS A 1 86 ? -3.885 -12.18 -17.875 1 96.25 86 LYS A N 1
ATOM 717 C CA . LYS A 1 86 ? -5.227 -11.656 -18.109 1 96.25 86 LYS A CA 1
ATOM 718 C C . LYS A 1 86 ? -6.203 -12.148 -17.031 1 96.25 86 LYS A C 1
ATOM 720 O O . LYS A 1 86 ? -7.02 -11.375 -16.531 1 96.25 86 LYS A O 1
ATOM 725 N N . TYR A 1 87 ? -6.082 -13.359 -16.766 1 97.31 87 TYR A N 1
ATOM 726 C CA . TYR A 1 87 ? -6.91 -13.953 -15.719 1 97.31 87 TYR A CA 1
ATOM 727 C C . TYR A 1 87 ? -6.688 -13.266 -14.383 1 97.31 87 TYR A C 1
ATOM 729 O O . TYR A 1 87 ? -7.645 -12.844 -13.727 1 97.31 87 TYR A O 1
ATOM 737 N N . TYR A 1 88 ? -5.445 -13.109 -13.93 1 96.62 88 TYR A N 1
ATOM 738 C CA . TYR A 1 88 ? -5.141 -12.547 -12.617 1 96.62 88 TYR A CA 1
ATOM 739 C C . TYR A 1 88 ? -5.523 -11.07 -12.562 1 96.62 88 TYR A C 1
ATOM 741 O O . TYR A 1 88 ? -6.004 -10.586 -11.531 1 96.62 88 TYR A O 1
ATOM 749 N N . ARG A 1 89 ? -5.297 -10.398 -13.594 1 96.81 89 ARG A N 1
ATOM 750 C CA . ARG A 1 89 ? -5.672 -8.984 -13.633 1 96.81 89 ARG A CA 1
ATOM 751 C C . ARG A 1 89 ? -7.18 -8.812 -13.492 1 96.81 89 ARG A C 1
ATOM 753 O O . ARG A 1 89 ? -7.645 -7.98 -12.711 1 96.81 89 ARG A O 1
ATOM 760 N N . LYS A 1 90 ? -7.98 -9.594 -14.242 1 96.81 90 LYS A N 1
ATOM 761 C CA . LYS A 1 90 ? -9.438 -9.539 -14.156 1 96.81 90 LYS A CA 1
ATOM 762 C C . LYS A 1 90 ? -9.914 -9.906 -12.75 1 96.81 90 LYS A C 1
ATOM 764 O O . LYS A 1 90 ? -10.859 -9.305 -12.234 1 96.81 90 LYS A O 1
ATOM 769 N N . LEU A 1 91 ? -9.312 -10.875 -12.227 1 96.06 91 LEU A N 1
ATOM 770 C CA . LEU A 1 91 ? -9.656 -11.312 -10.875 1 96.06 91 LEU A CA 1
ATOM 771 C C . LEU A 1 91 ? -9.414 -10.195 -9.867 1 96.06 91 LEU A C 1
ATOM 773 O O . LEU A 1 91 ? -10.305 -9.883 -9.062 1 96.06 91 LEU A O 1
ATOM 777 N N . ILE A 1 92 ? -8.25 -9.555 -9.922 1 95.75 92 ILE A N 1
ATOM 778 C CA . ILE A 1 92 ? -7.871 -8.5 -8.992 1 95.75 92 ILE A CA 1
ATOM 779 C C . ILE A 1 92 ? -8.82 -7.312 -9.141 1 95.75 92 ILE A C 1
ATOM 781 O O . ILE A 1 92 ? -9.195 -6.68 -8.156 1 95.75 92 ILE A O 1
ATOM 785 N N . LYS A 1 93 ? -9.266 -7.035 -10.266 1 94.69 93 LYS A N 1
ATOM 786 C CA . LYS A 1 93 ? -10.164 -5.914 -10.523 1 94.69 93 LYS A CA 1
ATOM 787 C C . LYS A 1 93 ? -11.57 -6.211 -10.016 1 94.69 93 LYS A C 1
ATOM 789 O O . LYS A 1 93 ? -12.344 -5.289 -9.734 1 94.69 93 LYS A O 1
ATOM 794 N N . SER A 1 94 ? -11.883 -7.434 -9.867 1 93.69 94 SER A N 1
ATOM 795 C CA . SER A 1 94 ? -13.258 -7.816 -9.555 1 93.69 94 SER A CA 1
ATOM 796 C C . SER A 1 94 ? -13.43 -8.094 -8.07 1 93.69 94 SER A C 1
ATOM 798 O O . SER A 1 94 ? -14.531 -7.945 -7.527 1 93.69 94 SER A O 1
ATOM 800 N N . LEU A 1 95 ? -12.414 -8.508 -7.453 1 94 95 LEU A N 1
ATOM 801 C CA . LEU A 1 95 ? -12.5 -8.945 -6.066 1 94 95 LEU A CA 1
ATOM 802 C C . LEU A 1 95 ? -12.289 -7.773 -5.113 1 94 95 LEU A C 1
ATOM 804 O O . LEU A 1 95 ? -11.711 -6.754 -5.492 1 94 95 LEU A O 1
ATOM 808 N N . SER A 1 96 ? -12.75 -7.973 -3.881 1 89.81 96 SER A N 1
ATOM 809 C CA . SER A 1 96 ? -12.477 -7.012 -2.82 1 89.81 96 SER A CA 1
ATOM 810 C C . SER A 1 96 ? -11.023 -7.109 -2.354 1 89.81 96 SER A C 1
ATOM 812 O O . SER A 1 96 ? -10.352 -8.109 -2.6 1 89.81 96 SER A O 1
ATOM 814 N N . ALA A 1 97 ? -10.602 -6.098 -1.666 1 88 97 ALA A N 1
ATOM 815 C CA . ALA A 1 97 ? -9.25 -6.074 -1.115 1 88 97 ALA A CA 1
ATOM 816 C C . ALA A 1 97 ? -9.023 -7.254 -0.174 1 88 97 ALA A C 1
ATOM 818 O O . ALA A 1 97 ? -7.949 -7.867 -0.188 1 88 97 ALA A O 1
ATOM 819 N N . GLU A 1 98 ? -10 -7.543 0.585 1 90.69 98 GLU A N 1
ATOM 820 C CA . GLU A 1 98 ? -9.891 -8.633 1.552 1 90.69 98 GLU A CA 1
ATOM 821 C C . GLU A 1 98 ? -9.773 -9.984 0.852 1 90.69 98 GLU A C 1
ATOM 823 O O . GLU A 1 98 ? -8.984 -10.836 1.265 1 90.69 98 GLU A O 1
ATOM 828 N N . GLU A 1 99 ? -10.531 -10.141 -0.154 1 91.5 99 GLU A N 1
ATOM 829 C CA . GLU A 1 99 ? -10.508 -11.391 -0.91 1 91.5 99 GLU A CA 1
ATOM 830 C C . GLU A 1 99 ? -9.164 -11.594 -1.602 1 91.5 99 GLU A C 1
ATOM 832 O O . GLU A 1 99 ? -8.617 -12.703 -1.603 1 91.5 99 GLU A O 1
ATOM 837 N N . ILE A 1 100 ? -8.648 -10.57 -2.117 1 93.12 100 ILE A N 1
ATOM 838 C CA . ILE A 1 100 ? -7.371 -10.641 -2.814 1 93.12 100 ILE A CA 1
ATOM 839 C C . ILE A 1 100 ? -6.262 -10.984 -1.825 1 93.12 100 ILE A C 1
ATOM 841 O O . ILE A 1 100 ? -5.414 -11.836 -2.104 1 93.12 100 ILE A O 1
ATOM 845 N N . ARG A 1 101 ? -6.305 -10.422 -0.688 1 94.31 101 ARG A N 1
ATOM 846 C CA . ARG A 1 101 ? -5.215 -10.508 0.275 1 94.31 101 ARG A CA 1
ATOM 847 C C . ARG A 1 101 ? -5.262 -11.82 1.045 1 94.31 101 ARG A C 1
ATOM 849 O O . ARG A 1 101 ? -4.27 -12.234 1.65 1 94.31 101 ARG A O 1
ATOM 856 N N . SER A 1 102 ? -6.395 -12.484 0.991 1 92.69 102 SER A N 1
ATOM 857 C CA . SER A 1 102 ? -6.625 -13.656 1.829 1 92.69 102 SER A CA 1
ATOM 858 C C . SER A 1 102 ? -5.527 -14.703 1.634 1 92.69 102 SER A C 1
ATOM 860 O O . SER A 1 102 ? -4.988 -15.234 2.607 1 92.69 102 SER A O 1
ATOM 862 N N . ASP A 1 103 ? -5.105 -14.992 0.431 1 91.19 103 ASP A N 1
ATOM 863 C CA . ASP A 1 103 ? -4.074 -15.992 0.162 1 91.19 103 ASP A CA 1
ATOM 864 C C . ASP A 1 103 ? -2.688 -15.352 0.128 1 91.19 103 ASP A C 1
ATOM 866 O O . ASP A 1 103 ? -1.702 -15.977 0.528 1 91.19 103 ASP A O 1
ATOM 870 N N . LEU A 1 104 ? -2.645 -14.094 -0.263 1 96 104 LEU A N 1
ATOM 871 C CA . LEU A 1 104 ? -1.37 -13.453 -0.555 1 96 104 LEU A CA 1
ATOM 872 C C . LEU A 1 104 ? -0.732 -12.906 0.718 1 96 104 LEU A C 1
ATOM 874 O O . LEU A 1 104 ? 0.489 -12.969 0.882 1 96 104 LEU A O 1
ATOM 878 N N . TYR A 1 105 ? -1.506 -12.469 1.64 1 96.75 105 TYR A N 1
ATOM 879 C CA . TYR A 1 105 ? -0.947 -11.781 2.797 1 96.75 105 TYR A CA 1
ATOM 880 C C . TYR A 1 105 ? -0.118 -12.734 3.652 1 96.75 105 TYR A C 1
ATOM 882 O O . TYR A 1 105 ? 1.037 -12.445 3.973 1 96.75 105 TYR A O 1
ATOM 890 N N . PRO A 1 106 ? -0.716 -13.945 3.998 1 96.75 106 PRO A N 1
ATOM 891 C CA . PRO A 1 106 ? 0.112 -14.852 4.797 1 96.75 106 PRO A CA 1
ATOM 892 C C . PRO A 1 106 ? 1.393 -15.273 4.074 1 96.75 106 PRO A C 1
ATOM 894 O O . PRO A 1 106 ? 2.434 -15.453 4.715 1 96.75 106 PRO A O 1
ATOM 897 N N . LEU A 1 107 ? 1.295 -15.445 2.801 1 96.56 107 LEU A N 1
ATOM 898 C CA . LEU A 1 107 ? 2.453 -15.812 1.995 1 96.56 107 LEU A CA 1
ATOM 899 C C . LEU A 1 107 ? 3.521 -14.727 2.053 1 96.56 107 LEU A C 1
ATOM 901 O O . LEU A 1 107 ? 4.691 -15.016 2.314 1 96.56 107 LEU A O 1
ATOM 905 N N . PHE A 1 108 ? 3.158 -13.453 1.893 1 97.94 108 PHE A N 1
ATOM 906 C CA . PHE A 1 108 ? 4.066 -12.312 1.947 1 97.94 108 PHE A CA 1
ATOM 907 C C . PHE A 1 108 ? 4.617 -12.125 3.355 1 97.94 108 PHE A C 1
ATOM 909 O O . PHE A 1 108 ? 5.82 -11.914 3.535 1 97.94 108 PHE A O 1
ATOM 916 N N . GLU A 1 109 ? 3.744 -12.18 4.277 1 98.06 109 GLU A N 1
ATOM 917 C CA . GLU A 1 109 ? 4.164 -11.93 5.652 1 98.06 109 GLU A CA 1
ATOM 918 C C . GLU A 1 109 ? 5.238 -12.914 6.09 1 98.06 109 GLU A C 1
ATOM 920 O O . GLU A 1 109 ? 6.23 -12.531 6.707 1 98.06 109 GLU A O 1
ATOM 925 N N . ARG A 1 110 ? 5 -14.156 5.781 1 97.31 110 ARG A N 1
ATOM 926 C CA . ARG A 1 110 ? 5.973 -15.188 6.141 1 97.31 110 ARG A CA 1
ATOM 927 C C . ARG A 1 110 ? 7.32 -14.922 5.473 1 97.31 110 ARG A C 1
ATOM 929 O O . ARG A 1 110 ? 8.359 -14.969 6.129 1 97.31 110 ARG A O 1
ATOM 936 N N . ARG A 1 111 ? 7.312 -14.648 4.23 1 97.25 111 ARG A N 1
ATOM 937 C CA . ARG A 1 111 ? 8.555 -14.461 3.484 1 97.25 111 ARG A CA 1
ATOM 938 C C . ARG A 1 111 ? 9.258 -13.18 3.908 1 97.25 111 ARG A C 1
ATOM 940 O O . ARG A 1 111 ? 10.484 -13.148 4.02 1 97.25 111 ARG A O 1
ATOM 947 N N . VAL A 1 112 ? 8.539 -12.117 4.156 1 97.5 112 VAL A N 1
ATOM 948 C CA . VAL A 1 112 ? 9.094 -10.844 4.59 1 97.5 112 VAL A CA 1
ATOM 949 C C . VAL A 1 112 ? 9.68 -10.984 5.992 1 97.5 112 VAL A C 1
ATOM 951 O O . VAL A 1 112 ? 10.719 -10.391 6.301 1 97.5 112 VAL A O 1
ATOM 954 N N . ARG A 1 113 ? 8.984 -11.703 6.801 1 96.81 113 ARG A N 1
ATOM 955 C CA . ARG A 1 113 ? 9.5 -11.922 8.148 1 96.81 113 ARG A CA 1
ATOM 956 C C . ARG A 1 113 ? 10.875 -12.578 8.109 1 96.81 113 ARG A C 1
ATOM 958 O O . ARG A 1 113 ? 11.773 -12.195 8.867 1 96.81 113 ARG A O 1
ATOM 965 N N . LEU A 1 114 ? 11.062 -13.578 7.238 1 95.38 114 LEU A N 1
ATOM 966 C CA . LEU A 1 114 ? 12.359 -14.211 7.074 1 95.38 114 LEU A CA 1
ATOM 967 C C . LEU A 1 114 ? 13.406 -13.195 6.633 1 95.38 114 LEU A C 1
ATOM 969 O O . LEU A 1 114 ? 14.539 -13.203 7.129 1 95.38 114 LEU A O 1
ATOM 973 N N . LEU A 1 115 ? 13.008 -12.312 5.746 1 93.12 115 LEU A N 1
ATOM 974 C CA . LEU A 1 115 ? 13.891 -11.25 5.277 1 93.12 115 LEU A CA 1
ATOM 975 C C . LEU A 1 115 ? 14.305 -10.336 6.426 1 93.12 115 LEU A C 1
ATOM 977 O O . LEU A 1 115 ? 15.484 -10.016 6.574 1 93.12 115 LEU A O 1
ATOM 981 N N . VAL A 1 116 ? 13.344 -9.938 7.262 1 94.94 116 VAL A N 1
ATOM 982 C CA . VAL A 1 116 ? 13.586 -9.031 8.383 1 94.94 116 VAL A CA 1
ATOM 983 C C . VAL A 1 116 ? 14.461 -9.719 9.422 1 94.94 116 VAL A C 1
ATOM 985 O O . VAL A 1 116 ? 15.406 -9.125 9.945 1 94.94 116 VAL A O 1
ATOM 988 N N . GLN A 1 117 ? 14.188 -10.961 9.688 1 92.56 117 GLN A N 1
ATOM 989 C CA . GLN A 1 117 ? 14.938 -11.727 10.68 1 92.56 117 GLN A CA 1
ATOM 990 C C . GLN A 1 117 ? 16.406 -11.852 10.281 1 92.56 117 GLN A C 1
ATOM 992 O O . GLN A 1 117 ? 17.297 -11.805 11.133 1 92.56 117 GLN A O 1
ATOM 997 N N . ASP A 1 118 ? 16.625 -11.969 9 1 88.25 118 ASP A N 1
ATOM 998 C CA . ASP A 1 118 ? 17.984 -12.094 8.484 1 88.25 118 ASP A CA 1
ATOM 999 C C . ASP A 1 118 ? 18.781 -10.812 8.711 1 88.25 118 ASP A C 1
ATOM 1001 O O . ASP A 1 118 ? 20.016 -10.836 8.742 1 88.25 118 ASP A O 1
ATOM 1005 N N . CYS A 1 119 ? 18.078 -9.734 8.852 1 85.44 119 CYS A N 1
ATOM 1006 C CA . CYS A 1 119 ? 18.734 -8.445 9 1 85.44 119 CYS A CA 1
ATOM 1007 C C . CYS A 1 119 ? 18.875 -8.062 10.469 1 85.44 119 CYS A C 1
ATOM 1009 O O . CYS A 1 119 ? 19.469 -7.035 10.789 1 85.44 119 CYS A O 1
ATOM 1011 N N . LEU A 1 120 ? 18.25 -8.883 11.305 1 88.25 120 LEU A N 1
ATOM 1012 C CA . LEU A 1 120 ? 18.344 -8.617 12.734 1 88.25 120 LEU A CA 1
ATOM 1013 C C . LEU A 1 120 ? 19.578 -9.266 13.328 1 88.25 120 LEU A C 1
ATOM 1015 O O . LEU A 1 120 ? 19.641 -10.492 13.453 1 88.25 120 LEU A O 1
ATOM 1019 N N . ASP A 1 121 ? 20.609 -8.516 13.461 1 82.62 121 ASP A N 1
ATOM 1020 C CA . ASP A 1 121 ? 21.828 -9.055 14.055 1 82.62 121 ASP A CA 1
ATOM 1021 C C . ASP A 1 121 ? 21.844 -8.836 15.562 1 82.62 121 ASP A C 1
ATOM 1023 O O . ASP A 1 121 ? 20.859 -8.375 16.141 1 82.62 121 ASP A O 1
ATOM 1027 N N . ASP A 1 122 ? 22.922 -9.219 16.156 1 81.44 122 ASP A N 1
ATOM 1028 C CA . ASP A 1 122 ? 23.047 -9.203 17.609 1 81.44 122 ASP A CA 1
ATOM 1029 C C . ASP A 1 122 ? 23.016 -7.773 18.141 1 81.44 122 ASP A C 1
ATOM 1031 O O . ASP A 1 122 ? 22.797 -7.559 19.344 1 81.44 122 ASP A O 1
ATOM 1035 N N . SER A 1 123 ? 23.188 -6.836 17.266 1 80.69 123 SER A N 1
ATOM 1036 C CA . SER A 1 123 ? 23.172 -5.449 17.703 1 80.69 123 SER A CA 1
ATOM 1037 C C . SER A 1 123 ? 21.75 -4.992 18.031 1 80.69 123 SER A C 1
ATOM 1039 O O . SER A 1 123 ? 21.547 -3.969 18.688 1 80.69 123 SER A O 1
ATOM 1041 N N . VAL A 1 124 ? 20.844 -5.773 17.609 1 83.75 124 VAL A N 1
ATOM 1042 C CA . VAL A 1 124 ? 19.438 -5.422 17.812 1 83.75 124 VAL A CA 1
ATOM 1043 C C . VAL A 1 124 ? 18.875 -6.23 18.984 1 83.75 124 VAL A C 1
ATOM 1045 O O . VAL A 1 124 ? 18.062 -7.133 18.781 1 83.75 124 VAL A O 1
ATOM 1048 N N . TRP A 1 125 ? 19.266 -5.895 20.172 1 84.12 125 TRP A N 1
ATOM 1049 C CA . TRP A 1 125 ? 18.844 -6.672 21.344 1 84.12 125 TRP A CA 1
ATOM 1050 C C . TRP A 1 125 ? 17.656 -6 22.031 1 84.12 125 TRP A C 1
ATOM 1052 O O . TRP A 1 125 ? 16.797 -6.676 22.609 1 84.12 125 TRP A O 1
ATOM 1062 N N . ASN A 1 126 ? 17.578 -4.738 21.953 1 88.56 126 ASN A N 1
ATOM 1063 C CA . ASN A 1 126 ? 16.484 -4.012 22.594 1 88.56 126 ASN A CA 1
ATOM 1064 C C . ASN A 1 126 ? 15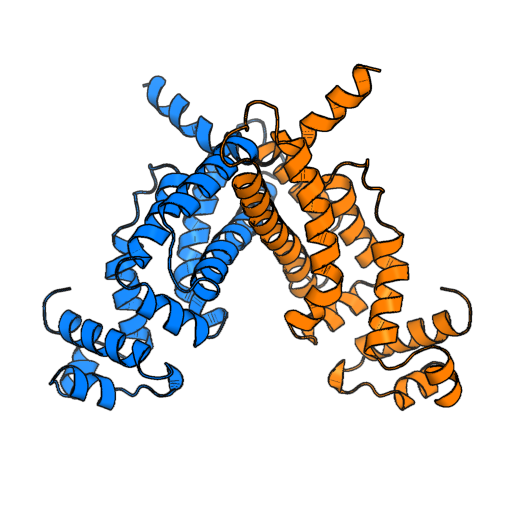.25 -3.941 21.688 1 88.56 126 ASN A C 1
ATOM 1066 O O . ASN A 1 126 ? 15.359 -3.555 20.516 1 88.56 126 ASN A O 1
ATOM 1070 N N . LEU A 1 127 ? 14.094 -4.312 22.297 1 94.06 127 LEU A N 1
ATOM 1071 C CA . LEU A 1 127 ? 12.812 -4.273 21.594 1 94.06 127 LEU A CA 1
ATOM 1072 C C . LEU A 1 127 ? 12.891 -5.031 20.281 1 94.06 127 LEU A C 1
ATOM 1074 O O . LEU A 1 127 ? 12.375 -4.562 19.25 1 94.06 127 LEU A O 1
ATOM 1078 N N . ARG A 1 128 ? 13.664 -6.137 20.25 1 93.94 128 ARG A N 1
ATOM 1079 C CA . ARG A 1 128 ? 13.922 -6.91 19.047 1 93.94 128 ARG A CA 1
ATOM 1080 C C . ARG A 1 128 ? 12.609 -7.367 18.406 1 93.94 128 ARG A C 1
ATOM 1082 O O . ARG A 1 128 ? 12.422 -7.207 17.203 1 93.94 128 ARG A O 1
ATOM 1089 N N . LYS A 1 129 ? 11.711 -7.887 19.266 1 95.06 129 LYS A N 1
ATOM 1090 C CA . LYS A 1 129 ? 10.438 -8.391 18.75 1 95.06 129 LYS A CA 1
ATOM 1091 C C . LYS A 1 129 ? 9.602 -7.262 18.141 1 95.06 129 LYS A C 1
ATOM 1093 O O . LYS A 1 129 ? 9.008 -7.43 17.078 1 95.06 129 LYS A O 1
ATOM 1098 N N . GLU A 1 130 ? 9.57 -6.129 18.797 1 94.5 130 GLU A N 1
ATOM 1099 C CA . GLU A 1 130 ? 8.805 -4.977 18.312 1 94.5 130 GLU A CA 1
ATOM 1100 C C . GLU A 1 130 ? 9.359 -4.453 17 1 94.5 130 GLU A C 1
ATOM 1102 O O . GLU A 1 130 ? 8.594 -4.129 16.078 1 94.5 130 GLU A O 1
ATOM 1107 N N . LYS A 1 131 ? 10.648 -4.379 16.891 1 95.75 131 LYS A N 1
ATOM 1108 C CA . LYS A 1 131 ? 11.305 -3.934 15.672 1 95.75 131 LYS A CA 1
ATOM 1109 C C . LYS A 1 131 ? 11.07 -4.918 14.531 1 95.75 131 LYS A C 1
ATOM 1111 O O . LYS A 1 131 ? 10.789 -4.512 13.398 1 95.75 131 LYS A O 1
ATOM 1116 N N . GLU A 1 132 ? 11.109 -6.195 14.859 1 96.12 132 GLU A N 1
ATOM 1117 C CA . GLU A 1 132 ? 10.828 -7.242 13.883 1 96.12 132 GLU A CA 1
ATOM 1118 C C . GLU A 1 132 ? 9.391 -7.145 13.375 1 96.12 132 GLU A C 1
ATOM 1120 O O . GLU A 1 132 ? 9.148 -7.148 12.164 1 96.12 132 GLU A O 1
ATOM 1125 N N . ASP A 1 133 ? 8.445 -7.023 14.305 1 96.75 133 ASP A N 1
ATOM 1126 C CA . ASP A 1 133 ? 7.031 -6.977 13.961 1 96.75 133 ASP A CA 1
ATOM 1127 C C . ASP A 1 133 ? 6.707 -5.73 13.141 1 96.75 133 ASP A C 1
ATOM 1129 O O . ASP A 1 133 ? 5.953 -5.797 12.172 1 96.75 133 ASP A O 1
ATOM 1133 N N . PHE A 1 134 ? 7.297 -4.668 13.523 1 96.38 134 PHE A N 1
ATOM 1134 C CA . PHE A 1 134 ? 7.074 -3.398 12.844 1 96.38 134 PHE A CA 1
ATOM 1135 C C . PHE A 1 134 ? 7.562 -3.463 11.398 1 96.38 134 PHE A C 1
ATOM 1137 O O . PHE A 1 134 ? 6.812 -3.16 10.469 1 96.38 134 PHE A O 1
ATOM 1144 N N . SER A 1 135 ? 8.773 -3.885 11.219 1 96.44 135 SER A N 1
ATOM 1145 C CA . SER A 1 135 ? 9.383 -3.934 9.891 1 96.44 135 SER A CA 1
ATOM 1146 C C . SER A 1 135 ? 8.68 -4.957 9.008 1 96.44 135 SER A C 1
ATOM 1148 O O . SER A 1 135 ? 8.477 -4.719 7.812 1 96.44 135 SER A O 1
ATOM 1150 N N . THR A 1 136 ? 8.266 -6.059 9.586 1 97.75 136 THR A N 1
ATOM 1151 C CA . THR A 1 136 ? 7.547 -7.09 8.836 1 97.75 136 THR A CA 1
ATOM 1152 C C . THR A 1 136 ? 6.211 -6.559 8.336 1 97.75 136 THR A C 1
ATOM 1154 O O . THR A 1 136 ? 5.855 -6.762 7.168 1 97.75 136 THR A O 1
ATOM 1157 N N . ALA A 1 137 ? 5.547 -5.887 9.219 1 96.88 137 ALA A N 1
ATOM 1158 C CA . ALA A 1 137 ? 4.262 -5.316 8.828 1 96.88 137 ALA A CA 1
ATOM 1159 C C . ALA A 1 137 ? 4.438 -4.293 7.707 1 96.88 137 ALA A C 1
ATOM 1161 O O . ALA A 1 137 ? 3.707 -4.32 6.715 1 96.88 137 ALA A O 1
ATOM 1162 N N . PHE A 1 138 ? 5.383 -3.42 7.824 1 97.38 138 PHE A N 1
ATOM 1163 C CA . PHE A 1 138 ? 5.629 -2.377 6.836 1 97.38 138 PHE A CA 1
ATOM 1164 C C . PHE A 1 138 ? 5.938 -2.984 5.473 1 97.38 138 PHE A C 1
ATOM 1166 O O . PHE A 1 138 ? 5.289 -2.652 4.48 1 97.38 138 PHE A O 1
ATOM 1173 N N . PHE A 1 139 ? 6.871 -3.895 5.441 1 97.38 139 PHE A N 1
ATOM 1174 C CA . PHE A 1 139 ? 7.34 -4.422 4.164 1 97.38 139 PHE A CA 1
ATOM 1175 C C . PHE A 1 139 ? 6.305 -5.363 3.555 1 97.38 139 PHE A C 1
ATOM 1177 O O . PHE A 1 139 ? 6.168 -5.434 2.332 1 97.38 139 PHE A O 1
ATOM 1184 N N . THR A 1 140 ? 5.59 -6.09 4.398 1 98 140 THR A N 1
ATOM 1185 C CA . THR A 1 140 ? 4.504 -6.902 3.865 1 98 140 THR A CA 1
ATOM 1186 C C . THR A 1 140 ? 3.492 -6.035 3.125 1 98 140 THR A C 1
ATOM 1188 O O . THR A 1 140 ? 3.15 -6.316 1.974 1 98 140 THR A O 1
ATOM 1191 N N . ASP A 1 141 ? 3.139 -4.969 3.705 1 97.06 141 ASP A N 1
ATOM 1192 C CA . ASP A 1 141 ? 2.17 -4.07 3.08 1 97.06 141 ASP A CA 1
ATOM 1193 C C . ASP A 1 141 ? 2.76 -3.406 1.838 1 97.06 141 ASP A C 1
ATOM 1195 O O . ASP A 1 141 ? 2.074 -3.252 0.826 1 97.06 141 ASP A O 1
ATOM 1199 N N . ALA A 1 142 ? 3.965 -3.039 1.966 1 97.31 142 ALA A N 1
ATOM 1200 C CA . ALA A 1 142 ? 4.617 -2.346 0.858 1 97.31 142 ALA A CA 1
ATOM 1201 C C . ALA A 1 142 ? 4.719 -3.246 -0.37 1 97.31 142 ALA A C 1
ATOM 1203 O O . ALA A 1 142 ? 4.27 -2.875 -1.457 1 97.31 142 ALA A O 1
ATOM 1204 N N . PHE A 1 143 ? 5.195 -4.469 -0.224 1 98 143 PHE A N 1
ATOM 1205 C CA . PHE A 1 143 ? 5.453 -5.359 -1.351 1 98 143 PHE A CA 1
ATOM 1206 C C . PHE A 1 143 ? 4.156 -5.957 -1.879 1 98 143 PHE A C 1
ATOM 1208 O O . PHE A 1 143 ? 3.961 -6.059 -3.092 1 98 143 PHE A O 1
ATOM 1215 N N . LEU A 1 144 ? 3.34 -6.379 -0.932 1 98.12 144 LEU A N 1
ATOM 1216 C CA . LEU A 1 144 ? 2.047 -6.902 -1.356 1 98.12 144 LEU A CA 1
ATOM 1217 C C . LEU A 1 144 ? 1.236 -5.832 -2.082 1 98.12 144 LEU A C 1
ATOM 1219 O O . LEU A 1 144 ? 0.652 -6.098 -3.135 1 98.12 144 LEU A O 1
ATOM 1223 N N . GLY A 1 145 ? 1.225 -4.645 -1.506 1 96.75 145 GLY A N 1
ATOM 1224 C CA . GLY A 1 145 ? 0.552 -3.543 -2.174 1 96.75 145 GLY A CA 1
ATOM 1225 C C . GLY A 1 145 ? 1.095 -3.268 -3.562 1 96.75 145 GLY A C 1
ATOM 1226 O O . GLY A 1 145 ? 0.327 -3.059 -4.504 1 96.75 145 GLY A O 1
ATOM 1227 N N . PHE A 1 146 ? 2.357 -3.299 -3.67 1 97.56 146 PHE A N 1
ATOM 1228 C CA . PHE A 1 146 ? 2.992 -3.07 -4.961 1 97.56 146 PHE A CA 1
ATOM 1229 C C . PHE A 1 146 ? 2.584 -4.145 -5.961 1 97.56 146 PHE A C 1
ATOM 1231 O O . PHE A 1 146 ? 2.227 -3.838 -7.102 1 97.56 146 PHE A O 1
ATOM 1238 N N . TYR A 1 147 ? 2.631 -5.355 -5.562 1 97.25 147 TYR A N 1
ATOM 1239 C CA . TYR A 1 147 ? 2.305 -6.488 -6.422 1 97.25 147 TYR A CA 1
ATOM 1240 C C . TYR A 1 147 ? 0.878 -6.375 -6.949 1 97.25 147 TYR A C 1
ATOM 1242 O O . TYR A 1 147 ? 0.647 -6.465 -8.156 1 97.25 147 TYR A O 1
ATOM 1250 N N . ILE A 1 148 ? -0.047 -6.117 -6.07 1 96.69 148 ILE A N 1
ATOM 1251 C CA . ILE A 1 148 ? -1.46 -6.035 -6.422 1 96.69 148 ILE A CA 1
ATOM 1252 C C . ILE A 1 148 ? -1.696 -4.836 -7.336 1 96.69 148 ILE A C 1
ATOM 1254 O O . ILE A 1 148 ? -2.342 -4.957 -8.383 1 96.69 148 ILE A O 1
ATOM 1258 N N . ASN A 1 149 ? -1.139 -3.676 -6.973 1 95.19 149 ASN A N 1
ATOM 1259 C CA . ASN A 1 149 ? -1.334 -2.465 -7.762 1 95.19 149 ASN A CA 1
ATOM 1260 C C . ASN A 1 149 ? -0.719 -2.596 -9.156 1 95.19 149 ASN A C 1
ATOM 1262 O O . ASN A 1 149 ? -1.278 -2.1 -10.133 1 95.19 149 ASN A O 1
ATOM 1266 N N . TYR A 1 150 ? 0.416 -3.264 -9.242 1 96 150 TYR A N 1
ATOM 1267 C CA . TYR A 1 150 ? 1.071 -3.449 -10.531 1 96 150 TYR A CA 1
ATOM 1268 C C . TYR A 1 150 ? 0.182 -4.238 -11.484 1 96 150 TYR A C 1
ATOM 1270 O O . TYR A 1 150 ? -0.048 -3.818 -12.617 1 96 150 TYR A O 1
ATOM 1278 N N . ILE A 1 151 ? -0.319 -5.363 -11.008 1 96 151 ILE A N 1
ATOM 1279 C CA . ILE A 1 151 ? -1.148 -6.227 -11.836 1 96 151 ILE A CA 1
ATOM 1280 C C . ILE A 1 151 ? -2.447 -5.508 -12.195 1 96 151 ILE A C 1
ATOM 1282 O O . ILE A 1 151 ? -2.9 -5.57 -13.344 1 96 151 ILE A O 1
ATOM 1286 N N . ARG A 1 152 ? -2.979 -4.844 -11.266 1 95.19 152 ARG A N 1
ATOM 1287 C CA . ARG A 1 152 ? -4.242 -4.141 -11.453 1 95.19 152 ARG A CA 1
ATOM 1288 C C . ARG A 1 152 ? -4.105 -3.045 -12.508 1 95.19 152 ARG A C 1
ATOM 1290 O O . ARG A 1 152 ? -4.977 -2.885 -13.359 1 95.19 152 ARG A O 1
ATOM 1297 N N . ASP A 1 153 ? -3.014 -2.35 -12.516 1 93.5 153 ASP A N 1
ATOM 1298 C CA . ASP A 1 153 ? -2.928 -1.081 -13.234 1 93.5 153 ASP A CA 1
ATOM 1299 C C . ASP A 1 153 ? -2.225 -1.255 -14.578 1 93.5 153 ASP A C 1
ATOM 1301 O O . ASP A 1 153 ? -2.275 -0.366 -15.43 1 93.5 153 ASP A O 1
ATOM 1305 N N . HIS A 1 154 ? -1.595 -2.414 -14.781 1 94.69 154 HIS A N 1
ATOM 1306 C CA . HIS A 1 154 ? -0.909 -2.652 -16.047 1 94.69 154 HIS A CA 1
ATOM 1307 C C . HIS A 1 154 ? -1.626 -3.717 -16.875 1 94.69 154 HIS A C 1
ATOM 1309 O O . HIS A 1 154 ? -1.844 -4.832 -16.391 1 94.69 154 HIS A O 1
ATOM 1315 N N . GLU A 1 155 ? -1.833 -3.41 -18.062 1 93.94 155 GLU A N 1
ATOM 1316 C CA . GLU A 1 155 ? -2.531 -4.336 -18.953 1 93.94 155 GLU A CA 1
ATOM 1317 C C . GLU A 1 155 ? -1.635 -5.508 -19.344 1 93.94 155 GLU A C 1
ATOM 1319 O O . GLU A 1 155 ? -2.119 -6.617 -19.562 1 93.94 155 GLU A O 1
ATOM 1324 N N . GLU A 1 156 ? -0.391 -5.18 -19.5 1 92.94 156 GLU A N 1
ATOM 1325 C CA . GLU A 1 156 ? 0.625 -6.188 -19.781 1 92.94 156 GLU A CA 1
ATOM 1326 C C . GLU A 1 156 ? 1.843 -6.012 -18.875 1 92.94 156 GLU A C 1
ATOM 1328 O O . GLU A 1 156 ? 2.074 -4.926 -18.344 1 92.94 156 GLU A O 1
ATOM 1333 N N . ILE A 1 157 ? 2.455 -7.102 -18.75 1 90.94 157 ILE A N 1
ATOM 1334 C CA . ILE A 1 157 ? 3.666 -7.043 -17.938 1 90.94 157 ILE A CA 1
ATOM 1335 C C . ILE A 1 157 ? 4.883 -6.859 -18.844 1 90.94 157 ILE A C 1
ATOM 1337 O O . ILE A 1 157 ? 5.07 -7.617 -19.797 1 90.94 157 ILE A O 1
ATOM 1341 N N . ASP A 1 158 ? 5.578 -5.777 -18.641 1 91.44 158 ASP A N 1
ATOM 1342 C CA . ASP A 1 158 ? 6.938 -5.668 -19.172 1 91.44 158 ASP A CA 1
ATOM 1343 C C . ASP A 1 158 ? 7.953 -6.238 -18.172 1 91.44 158 ASP A C 1
ATOM 1345 O O . ASP A 1 158 ? 8.539 -5.496 -17.391 1 91.44 158 ASP A O 1
ATOM 1349 N N . TYR A 1 159 ? 8.102 -7.504 -18.297 1 91.25 159 TYR A N 1
ATOM 1350 C CA . TYR A 1 159 ? 8.875 -8.234 -17.297 1 91.25 159 TYR A CA 1
ATOM 1351 C C . TYR A 1 159 ? 10.305 -7.715 -17.234 1 91.25 159 TYR A C 1
ATOM 1353 O O . TYR A 1 159 ? 10.898 -7.645 -16.156 1 91.25 159 TYR A O 1
ATOM 1361 N N . ASN A 1 160 ? 10.898 -7.383 -18.344 1 92.38 160 ASN A N 1
ATOM 1362 C CA . ASN A 1 160 ? 12.258 -6.855 -18.375 1 92.38 160 ASN A CA 1
ATOM 1363 C C . ASN A 1 160 ? 12.367 -5.551 -17.594 1 92.38 160 ASN A C 1
ATOM 1365 O O . ASN A 1 160 ? 13.273 -5.391 -16.766 1 92.38 160 ASN A O 1
ATOM 1369 N N . MET A 1 161 ? 11.477 -4.652 -17.844 1 93.25 161 MET A N 1
ATOM 1370 C CA . MET A 1 161 ? 11.484 -3.371 -17.141 1 93.25 161 MET A CA 1
ATOM 1371 C C . MET A 1 161 ? 11.203 -3.557 -15.656 1 93.25 161 MET A C 1
ATOM 1373 O O . MET A 1 161 ? 11.805 -2.883 -14.82 1 93.25 161 MET A O 1
ATOM 1377 N N . LEU A 1 162 ? 10.281 -4.434 -15.32 1 95.75 162 LEU A N 1
ATOM 1378 C CA . LEU A 1 162 ? 9.984 -4.746 -13.922 1 95.75 162 LEU A CA 1
ATOM 1379 C C . LEU A 1 162 ? 11.211 -5.281 -13.203 1 95.75 162 LEU A C 1
ATOM 1381 O O . LEU A 1 162 ? 11.539 -4.836 -12.102 1 95.75 162 LEU A O 1
ATOM 1385 N N . GLN A 1 163 ? 11.914 -6.203 -13.852 1 94.62 163 GLN A N 1
ATOM 1386 C CA . GLN A 1 163 ? 13.117 -6.789 -13.273 1 94.62 163 GLN A CA 1
ATOM 1387 C C . GLN A 1 163 ? 14.188 -5.727 -13.039 1 94.62 163 GLN A C 1
ATOM 1389 O O . GLN A 1 163 ? 14.844 -5.719 -12 1 94.62 163 GLN A O 1
ATOM 1394 N N . ILE A 1 164 ? 14.359 -4.863 -14.008 1 94.44 164 ILE A N 1
ATOM 1395 C CA . ILE A 1 164 ? 15.344 -3.797 -13.906 1 94.44 164 ILE A CA 1
ATOM 1396 C C . ILE A 1 164 ? 14.992 -2.879 -12.734 1 94.44 164 ILE A C 1
ATOM 1398 O O . ILE A 1 164 ? 15.859 -2.521 -11.938 1 94.44 164 ILE A O 1
ATOM 1402 N N . GLY A 1 165 ? 13.719 -2.482 -12.656 1 94.94 165 GLY A N 1
ATOM 1403 C CA . GLY A 1 165 ? 13.258 -1.641 -11.555 1 94.94 165 GLY A CA 1
ATOM 1404 C C . GLY A 1 165 ? 13.469 -2.273 -10.195 1 94.94 165 GLY A C 1
ATOM 1405 O O . GLY A 1 165 ? 13.977 -1.631 -9.273 1 94.94 165 GLY A O 1
ATOM 1406 N N . LEU A 1 166 ? 13.125 -3.549 -10.102 1 95.31 166 LEU A N 1
ATOM 1407 C CA . LEU A 1 166 ? 13.258 -4.27 -8.836 1 95.31 166 LEU A CA 1
ATOM 1408 C C . LEU A 1 166 ? 14.727 -4.43 -8.461 1 95.31 166 LEU A C 1
ATOM 1410 O O . LEU A 1 166 ? 15.102 -4.254 -7.297 1 95.31 166 LEU A O 1
ATOM 1414 N N . GLU A 1 167 ? 15.5 -4.824 -9.414 1 93.5 167 GLU A N 1
ATOM 1415 C CA . GLU A 1 167 ? 16.938 -4.973 -9.164 1 93.5 167 GLU A CA 1
ATOM 1416 C C . GLU A 1 167 ? 17.547 -3.67 -8.641 1 93.5 167 GLU A C 1
ATOM 1418 O O . GLU A 1 167 ? 18.328 -3.682 -7.691 1 93.5 167 GLU A O 1
ATOM 1423 N N . PHE A 1 168 ? 17.188 -2.609 -9.266 1 93.5 168 PHE A N 1
ATOM 1424 C CA . PHE A 1 168 ? 17.703 -1.305 -8.852 1 93.5 168 PHE A CA 1
ATOM 1425 C C . PHE A 1 168 ? 17.234 -0.976 -7.438 1 93.5 168 PHE A C 1
ATOM 1427 O O . PHE A 1 168 ? 18.031 -0.533 -6.609 1 93.5 168 PHE A O 1
ATOM 1434 N N . LEU A 1 169 ? 15.953 -1.167 -7.145 1 93.31 169 LEU A N 1
ATOM 1435 C CA . LEU A 1 169 ? 15.352 -0.921 -5.836 1 93.31 169 LEU A CA 1
ATOM 1436 C C . LEU A 1 169 ? 16.109 -1.673 -4.742 1 93.31 169 LEU A C 1
ATOM 1438 O O . LEU A 1 169 ? 16.5 -1.08 -3.738 1 93.31 169 LEU A O 1
ATOM 1442 N N . PHE A 1 170 ? 16.359 -2.928 -4.98 1 92.19 170 PHE A N 1
ATOM 1443 C CA . PHE A 1 170 ? 17.016 -3.764 -3.98 1 92.19 170 PHE A CA 1
ATOM 1444 C C . PHE A 1 170 ? 18.484 -3.404 -3.852 1 92.19 170 PHE A C 1
ATOM 1446 O O . PHE A 1 170 ? 19.031 -3.369 -2.744 1 92.19 170 PHE A O 1
ATOM 1453 N N . ASP A 1 171 ? 19.141 -3.086 -4.969 1 89.56 171 ASP A N 1
ATOM 1454 C CA . ASP A 1 171 ? 20.562 -2.787 -4.965 1 89.56 171 ASP A CA 1
ATOM 1455 C C . ASP A 1 171 ? 20.844 -1.454 -4.273 1 89.56 171 ASP A C 1
ATOM 1457 O O . ASP A 1 171 ? 21.797 -1.341 -3.494 1 89.56 171 ASP A O 1
ATOM 1461 N N . LYS A 1 172 ? 20 -0.527 -4.523 1 88.25 172 LYS A N 1
ATOM 1462 C CA . LYS A 1 172 ? 20.328 0.832 -4.098 1 88.25 172 LYS A CA 1
ATOM 1463 C C . LYS A 1 172 ? 19.672 1.153 -2.754 1 88.25 172 LYS A C 1
ATOM 1465 O O . LYS A 1 172 ? 20.281 1.832 -1.917 1 88.25 172 LYS A O 1
ATOM 1470 N N . PHE A 1 173 ? 18.516 0.676 -2.531 1 86.81 173 PHE A N 1
ATOM 1471 C CA . PHE A 1 173 ? 17.766 1.131 -1.365 1 86.81 173 PHE A CA 1
ATOM 1472 C C . PHE A 1 173 ? 17.672 0.028 -0.317 1 86.81 173 PHE A C 1
ATOM 1474 O O . PHE A 1 173 ? 17.625 0.307 0.882 1 86.81 173 PHE A O 1
ATOM 1481 N N . LEU A 1 174 ? 17.672 -1.203 -0.729 1 87.75 174 LEU A N 1
ATOM 1482 C CA . LEU A 1 174 ? 17.453 -2.32 0.185 1 87.75 174 LEU A CA 1
ATOM 1483 C C . LEU A 1 174 ? 18.656 -3.266 0.176 1 87.75 174 LEU A C 1
ATOM 1485 O O . LEU A 1 174 ? 18.484 -4.484 0.261 1 87.75 174 LEU A O 1
ATOM 1489 N N . SER A 1 175 ? 19.828 -2.74 0.062 1 82.19 175 SER A N 1
ATOM 1490 C CA . SER A 1 175 ? 21.047 -3.518 -0.117 1 82.19 175 SER A CA 1
ATOM 1491 C C . SER A 1 175 ? 21.312 -4.418 1.084 1 82.19 175 SER A C 1
ATOM 1493 O O . SER A 1 175 ? 21.891 -5.504 0.94 1 82.19 175 SER A O 1
ATOM 1495 N N . THR A 1 176 ? 20.984 -3.984 2.234 1 76.19 176 THR A N 1
ATOM 1496 C CA . THR A 1 176 ? 21.203 -4.77 3.447 1 76.19 176 THR A CA 1
ATOM 1497 C C . THR A 1 176 ? 20.422 -6.086 3.375 1 76.19 176 THR A C 1
ATOM 1499 O O . THR A 1 176 ? 20.859 -7.094 3.941 1 76.19 176 THR A O 1
ATOM 1502 N N . VAL A 1 177 ? 19.391 -6.094 2.656 1 68.94 177 VAL A N 1
ATOM 1503 C CA . VAL A 1 177 ? 18.562 -7.285 2.502 1 68.94 177 VAL A CA 1
ATOM 1504 C C . VAL A 1 177 ? 19.25 -8.281 1.572 1 68.94 177 VAL A C 1
ATOM 1506 O O . VAL A 1 177 ? 19.062 -9.492 1.703 1 68.94 177 VAL A O 1
ATOM 1509 N N . ARG A 1 178 ? 20.078 -7.82 0.714 1 63.28 178 ARG A N 1
ATOM 1510 C CA . ARG A 1 178 ? 20.766 -8.656 -0.262 1 63.28 178 ARG A CA 1
ATOM 1511 C C . ARG A 1 178 ? 22.016 -9.281 0.341 1 63.28 178 ARG A C 1
ATOM 1513 O O . ARG A 1 178 ? 22.359 -10.422 0.041 1 63.28 178 ARG A O 1
ATOM 1520 N N . ILE A 1 179 ? 22.828 -8.672 1.128 1 56.97 179 ILE A N 1
ATOM 1521 C CA . ILE A 1 179 ? 24.156 -9.055 1.616 1 56.97 179 ILE A CA 1
ATOM 1522 C C . ILE A 1 179 ? 24.031 -10.203 2.609 1 56.97 179 ILE A C 1
ATOM 1524 O O . ILE A 1 179 ? 24.891 -11.086 2.66 1 56.97 179 ILE A O 1
ATOM 1528 N N . THR A 1 180 ? 23.109 -10.289 3.363 1 50.38 180 THR A N 1
ATOM 1529 C CA . THR A 1 180 ? 23.125 -11.258 4.453 1 50.38 180 THR A CA 1
ATOM 1530 C C . THR A 1 180 ? 23.297 -12.68 3.912 1 50.38 180 THR A C 1
ATOM 1532 O O . THR A 1 180 ? 23.922 -13.523 4.555 1 50.38 180 THR A O 1
ATOM 1535 N N . LYS A 1 181 ? 22.859 -13.156 2.842 1 50.5 181 LYS A N 1
ATOM 1536 C CA . LYS A 1 181 ? 23.078 -14.57 2.561 1 50.5 181 LYS A CA 1
ATOM 1537 C C . LYS A 1 181 ? 24.453 -14.812 1.947 1 50.5 181 LYS A C 1
ATOM 1539 O O . LYS A 1 181 ? 24.938 -15.938 1.928 1 50.5 181 LYS A O 1
ATOM 1544 N N . GLU A 1 182 ? 25 -13.953 1.264 1 47.38 182 GLU A N 1
ATOM 1545 C CA . GLU A 1 182 ? 26.297 -14.32 0.715 1 47.38 182 GLU A CA 1
ATOM 1546 C C . GLU A 1 182 ? 27.281 -14.664 1.825 1 47.38 182 GLU A C 1
ATOM 1548 O O . GLU A 1 182 ? 28.125 -15.555 1.665 1 47.38 182 GLU A O 1
ATOM 1553 N N . GLU A 1 183 ? 27.281 -14 2.873 1 45.19 183 GLU A N 1
ATOM 1554 C CA . GLU A 1 183 ? 28.25 -14.289 3.918 1 45.19 183 GLU A CA 1
ATOM 1555 C C . GLU A 1 183 ? 27.875 -15.547 4.691 1 45.19 183 GLU A C 1
ATOM 1557 O O . GLU A 1 183 ? 28.734 -16.188 5.301 1 45.19 183 GLU A O 1
ATOM 1562 N N . SER A 1 184 ? 26.75 -15.875 4.801 1 42.47 184 SER A N 1
ATOM 1563 C CA . SER A 1 184 ? 26.422 -17.109 5.504 1 42.47 184 SER A CA 1
ATOM 1564 C C . SER A 1 184 ? 26.797 -18.344 4.676 1 42.47 184 SER A C 1
ATOM 1566 O O . SER A 1 184 ? 26.906 -19.438 5.211 1 42.47 184 SER A O 1
ATOM 1568 N N . GLY A 1 185 ? 26.891 -18.281 3.461 1 39.03 185 GLY A N 1
ATOM 1569 C CA . GLY A 1 185 ? 27.391 -19.359 2.631 1 39.03 185 GLY A CA 1
ATOM 1570 C C . GLY A 1 185 ? 28.891 -19.562 2.764 1 39.03 185 GLY A C 1
ATOM 1571 O O . GLY A 1 185 ? 29.406 -20.625 2.414 1 39.03 185 GLY A O 1
ATOM 1572 N N . GLU A 1 186 ? 29.828 -18.656 2.889 1 38.72 186 GLU A N 1
ATOM 1573 C CA . GLU A 1 186 ? 31.266 -18.875 2.959 1 38.72 186 GLU A CA 1
ATOM 1574 C C . GLU A 1 186 ? 31.672 -19.391 4.34 1 38.72 186 GLU A C 1
ATOM 1576 O O . GLU A 1 186 ? 32.812 -19.812 4.535 1 38.72 186 GLU A O 1
ATOM 1581 N N . GLN A 1 187 ? 31.109 -19.188 5.383 1 35.31 187 GLN A N 1
ATOM 1582 C CA . GLN A 1 187 ? 31.641 -19.703 6.648 1 35.31 187 GLN A CA 1
ATOM 1583 C C . GLN A 1 187 ? 31.266 -21.172 6.84 1 35.31 187 GLN A C 1
ATOM 1585 O O . GLN A 1 187 ? 31.5 -21.734 7.91 1 35.31 187 GLN A O 1
ATOM 1590 N N . LYS A 1 188 ? 30.875 -21.781 5.762 1 26.88 188 LYS A N 1
ATOM 1591 C CA . LYS A 1 188 ? 31.016 -23.219 5.879 1 26.88 188 LYS A CA 1
ATOM 1592 C C . LYS A 1 188 ? 32.312 -23.703 5.207 1 26.88 188 LYS A C 1
ATOM 1594 O O . LYS A 1 188 ? 32.562 -23.359 4.051 1 26.88 188 LYS A O 1
ATOM 1599 N N . MET B 1 1 ? -5.832 27.891 14.578 1 65.12 1 MET B N 1
ATOM 1600 C CA . MET B 1 1 ? -6.531 28.438 13.422 1 65.12 1 MET B CA 1
ATOM 1601 C C . MET B 1 1 ? -7.402 29.625 13.82 1 65.12 1 MET B C 1
ATOM 1603 O O . MET B 1 1 ? -8.211 29.516 14.75 1 65.12 1 MET B O 1
ATOM 1607 N N . ASN B 1 2 ? -7.055 30.719 13.492 1 73.75 2 ASN B N 1
ATOM 1608 C CA . ASN B 1 2 ? -7.711 31.922 13.984 1 73.75 2 ASN B CA 1
ATOM 1609 C C . ASN B 1 2 ? -8.695 32.469 12.969 1 73.75 2 ASN B C 1
ATOM 1611 O O . ASN B 1 2 ? -8.727 32.031 11.812 1 73.75 2 ASN B O 1
ATOM 1615 N N . GLY B 1 3 ? -9.711 33.094 13.477 1 88.56 3 GLY B N 1
ATOM 1616 C CA . GLY B 1 3 ? -10.648 33.781 12.625 1 88.56 3 GLY B CA 1
ATOM 1617 C C . GLY B 1 3 ? -11.867 32.969 12.258 1 88.56 3 GLY B C 1
ATOM 1618 O O . GLY B 1 3 ? -12.141 31.938 12.898 1 88.56 3 GLY B O 1
ATOM 1619 N N . THR B 1 4 ? -12.633 33.438 11.352 1 92.12 4 THR B N 1
ATOM 1620 C CA . THR B 1 4 ? -13.891 32.812 10.938 1 92.12 4 THR B CA 1
ATOM 1621 C C . THR B 1 4 ? -13.648 31.438 10.336 1 92.12 4 THR B C 1
ATOM 1623 O O . THR B 1 4 ? -14.352 30.484 10.672 1 92.12 4 THR B O 1
ATOM 1626 N N . LYS B 1 5 ? -12.609 31.281 9.594 1 95.81 5 LYS B N 1
ATOM 1627 C CA . LYS B 1 5 ? -12.289 30 9 1 95.81 5 LYS B CA 1
ATOM 1628 C C . LYS B 1 5 ? -11.938 28.969 10.07 1 95.81 5 LYS B C 1
ATOM 1630 O O . LYS B 1 5 ? -12.336 27.797 9.977 1 95.81 5 LYS B O 1
ATOM 1635 N N . GLY B 1 6 ? -11.227 29.469 11.078 1 96.19 6 GLY B N 1
ATOM 1636 C CA . GLY B 1 6 ? -10.836 28.594 12.172 1 96.19 6 GLY B CA 1
ATOM 1637 C C . GLY B 1 6 ? -12.023 28.047 12.953 1 96.19 6 GLY B C 1
ATOM 1638 O O . GLY B 1 6 ? -12.039 26.875 13.336 1 96.19 6 GLY B O 1
ATOM 1639 N N . LYS B 1 7 ? -12.945 28.906 13.156 1 96.31 7 LYS B N 1
ATOM 1640 C CA . LYS B 1 7 ? -14.148 28.5 13.875 1 96.31 7 LYS B CA 1
ATOM 1641 C C . LYS B 1 7 ? -14.914 27.438 13.109 1 96.31 7 LYS B C 1
ATOM 1643 O O . LYS B 1 7 ? -15.367 26.453 13.703 1 96.31 7 LYS B O 1
ATOM 1648 N N . MET B 1 8 ? -15.062 27.609 11.875 1 97.44 8 MET B N 1
ATOM 1649 C CA . MET B 1 8 ? -15.766 26.625 11.047 1 97.44 8 MET B CA 1
ATOM 1650 C C . MET B 1 8 ? -14.992 25.312 10.984 1 97.44 8 MET B C 1
ATOM 1652 O O . MET B 1 8 ? -15.586 24.234 10.984 1 97.44 8 MET B O 1
ATOM 1656 N N . ALA B 1 9 ? -13.68 25.484 10.961 1 97.62 9 ALA B N 1
ATOM 1657 C CA . ALA B 1 9 ? -12.828 24.297 10.914 1 97.62 9 ALA B CA 1
ATOM 1658 C C . ALA B 1 9 ? -12.992 23.469 12.18 1 97.62 9 ALA B C 1
ATOM 1660 O O . ALA B 1 9 ? -13.109 22.234 12.109 1 97.62 9 ALA B O 1
ATOM 1661 N N . GLU B 1 10 ? -12.984 24.156 13.297 1 97.38 10 GLU B N 1
ATOM 1662 C CA . GLU B 1 10 ? -13.156 23.453 14.562 1 97.38 10 GLU B CA 1
ATOM 1663 C C . GLU B 1 10 ? -14.523 22.797 14.641 1 97.38 10 GLU B C 1
ATOM 1665 O O . GLU B 1 10 ? -14.641 21.656 15.125 1 97.38 10 GLU B O 1
ATOM 1670 N N . ALA B 1 11 ? -15.5 23.469 14.164 1 97.88 11 ALA B N 1
ATOM 1671 C CA . ALA B 1 11 ? -16.844 22.906 14.117 1 97.88 11 ALA B CA 1
ATOM 1672 C C . ALA B 1 11 ? -16.906 21.672 13.219 1 97.88 11 ALA B C 1
ATOM 1674 O O . ALA B 1 11 ? -17.516 20.672 13.57 1 97.88 11 ALA B O 1
ATOM 1675 N N . PHE B 1 12 ? -16.312 21.828 12.078 1 98.31 12 PHE B N 1
ATOM 1676 C CA . PHE B 1 12 ? -16.266 20.719 11.117 1 98.31 12 PHE B CA 1
ATOM 1677 C C . PHE B 1 12 ? -15.594 19.5 11.727 1 98.31 12 PHE B C 1
ATOM 1679 O O . PHE B 1 12 ? -16.109 18.375 11.617 1 98.31 12 PHE B O 1
ATOM 1686 N N . LYS B 1 13 ? -14.469 19.703 12.352 1 97.94 13 LYS B N 1
ATOM 1687 C CA . LYS B 1 13 ? -13.75 18.594 12.977 1 97.94 13 LYS B CA 1
ATOM 1688 C C . LYS B 1 13 ? -14.609 17.906 14.031 1 97.94 13 LYS B C 1
ATOM 1690 O O . LYS B 1 13 ? -14.625 16.672 14.125 1 97.94 13 LYS B O 1
ATOM 1695 N N . GLU B 1 14 ? -15.273 18.688 14.789 1 97.62 14 GLU B N 1
ATOM 1696 C CA . GLU B 1 14 ? -16.156 18.141 15.82 1 97.62 14 GLU B CA 1
ATOM 1697 C C . GLU B 1 14 ? -17.266 17.297 15.195 1 97.62 14 GLU B C 1
ATOM 1699 O O . GLU B 1 14 ? -17.594 16.219 15.703 1 97.62 14 GLU B O 1
ATOM 1704 N N . LEU B 1 15 ? -17.828 17.766 14.141 1 98.38 15 LEU B N 1
ATOM 1705 C CA . LEU B 1 15 ? -18.922 17.062 13.461 1 98.38 15 LEU B CA 1
ATOM 1706 C C . LEU B 1 15 ? -18.422 15.734 12.898 1 98.38 15 LEU B C 1
ATOM 1708 O O . LEU B 1 15 ? -19.125 14.719 12.992 1 98.38 15 LEU B O 1
ATOM 1712 N N . VAL B 1 16 ? -17.203 15.75 12.328 1 97.94 16 VAL B N 1
ATOM 1713 C CA . VAL B 1 16 ? -16.641 14.539 11.75 1 97.94 16 VAL B CA 1
ATOM 1714 C C . VAL B 1 16 ? -16.469 13.477 12.828 1 97.94 16 VAL B C 1
ATOM 1716 O O . VAL B 1 16 ? -16.609 12.281 12.562 1 97.94 16 VAL B O 1
ATOM 1719 N N . CYS B 1 17 ? -16.219 13.922 14.062 1 96.75 17 CYS B N 1
ATOM 1720 C CA . CYS B 1 17 ? -16.031 13 15.18 1 96.75 17 CYS B CA 1
ATOM 1721 C C . CYS B 1 17 ? -17.359 12.453 15.664 1 96.75 17 CYS B C 1
ATOM 1723 O O . CYS B 1 17 ? -17.406 11.406 16.312 1 96.75 17 CYS B O 1
ATOM 1725 N N . LYS B 1 18 ? -18.453 13.062 15.25 1 96 18 LYS B N 1
ATOM 1726 C CA . LYS B 1 18 ? -19.766 12.703 15.789 1 96 18 LYS B CA 1
ATOM 1727 C C . LYS B 1 18 ? -20.594 11.945 14.7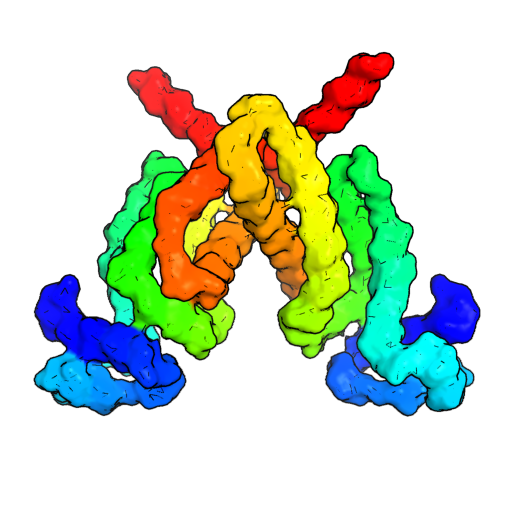58 1 96 18 LYS B C 1
ATOM 1729 O O . LYS B 1 18 ? -21.5 11.18 15.117 1 96 18 LYS B O 1
ATOM 1734 N N . LYS B 1 19 ? -20.344 12.188 13.477 1 94.19 19 LYS B N 1
ATOM 1735 C CA . LYS B 1 19 ? -21.109 11.5 12.445 1 94.19 19 LYS B CA 1
ATOM 1736 C C . LYS B 1 19 ? -20.281 11.297 11.18 1 94.19 19 LYS B C 1
ATOM 1738 O O . LYS B 1 19 ? -19.219 11.875 11.031 1 94.19 19 LYS B O 1
ATOM 1743 N N . SER B 1 20 ? -20.859 10.508 10.289 1 93.81 20 SER B N 1
ATOM 1744 C CA . SER B 1 20 ? -20.141 10.18 9.062 1 93.81 20 SER B CA 1
ATOM 1745 C C . SER B 1 20 ? -19.969 11.406 8.18 1 93.81 20 SER B C 1
ATOM 1747 O O . SER B 1 20 ? -20.859 12.25 8.094 1 93.81 20 SER B O 1
ATOM 1749 N N . PHE B 1 21 ? -18.859 11.453 7.559 1 96.25 21 PHE B N 1
ATOM 1750 C CA . PHE B 1 21 ? -18.5 12.547 6.664 1 96.25 21 PHE B CA 1
ATOM 1751 C C . PHE B 1 21 ? -19.609 12.797 5.648 1 96.25 21 PHE B C 1
ATOM 1753 O O . PHE B 1 21 ? -19.969 13.953 5.383 1 96.25 21 PHE B O 1
ATOM 1760 N N . GLN B 1 22 ? -20.219 11.75 5.117 1 94.75 22 GLN B N 1
ATOM 1761 C CA . GLN B 1 22 ? -21.219 11.844 4.059 1 94.75 22 GLN B CA 1
ATOM 1762 C C . GLN B 1 22 ? -22.5 12.516 4.562 1 94.75 22 GLN B C 1
ATOM 1764 O O . GLN B 1 22 ? -23.203 13.172 3.795 1 94.75 22 GLN B O 1
ATOM 1769 N N . LYS B 1 23 ? -22.703 12.492 5.754 1 96.06 23 LYS B N 1
ATOM 1770 C CA . LYS B 1 23 ? -23.953 12.977 6.332 1 96.06 23 LYS B CA 1
ATOM 1771 C C . LYS B 1 23 ? -23.828 14.43 6.777 1 96.06 23 LYS B C 1
ATOM 1773 O O . LYS B 1 23 ? -24.828 15.078 7.102 1 96.06 23 LYS B O 1
ATOM 1778 N N . ILE B 1 24 ? -22.672 14.906 6.898 1 98 24 ILE B N 1
ATOM 1779 C CA . ILE B 1 24 ? -22.438 16.281 7.332 1 98 24 ILE B CA 1
ATOM 1780 C C . ILE B 1 24 ? -22.891 17.25 6.242 1 98 24 ILE B C 1
ATOM 1782 O O . ILE B 1 24 ? -22.547 17.078 5.07 1 98 24 ILE B O 1
ATOM 1786 N N . THR B 1 25 ? -23.688 18.219 6.582 1 97.44 25 THR B N 1
ATOM 1787 C CA . THR B 1 25 ? -24.156 19.25 5.652 1 97.44 25 THR B CA 1
ATOM 1788 C C . THR B 1 25 ? -23.531 20.609 5.992 1 97.44 25 THR B C 1
ATOM 1790 O O . THR B 1 25 ? -22.984 20.781 7.074 1 97.44 25 THR B O 1
ATOM 1793 N N . ILE B 1 26 ? -23.688 21.469 5.016 1 98.06 26 ILE B N 1
ATOM 1794 C CA . ILE B 1 26 ? -23.203 22.828 5.242 1 98.06 26 ILE B CA 1
ATOM 1795 C C . ILE B 1 26 ? -24.016 23.484 6.348 1 98.06 26 ILE B C 1
ATOM 1797 O O . ILE B 1 26 ? -23.469 24.266 7.145 1 98.06 26 ILE B O 1
ATOM 1801 N N . SER B 1 27 ? -25.25 23.141 6.41 1 97.88 27 SER B N 1
ATOM 1802 C CA . SER B 1 27 ? -26.109 23.641 7.477 1 97.88 27 SER B CA 1
ATOM 1803 C C . SER B 1 27 ? -25.625 23.172 8.844 1 97.88 27 SER B C 1
ATOM 1805 O O . SER B 1 27 ? -25.641 23.938 9.812 1 97.88 27 SER B O 1
ATOM 1807 N N . ASP B 1 28 ? -25.203 21.953 8.961 1 98.19 28 ASP B N 1
ATOM 1808 C CA . ASP B 1 28 ? -24.641 21.422 10.195 1 98.19 28 ASP B CA 1
ATOM 1809 C C . ASP B 1 28 ? -23.422 22.234 10.641 1 98.19 28 ASP B C 1
ATOM 1811 O O . ASP B 1 28 ? -23.297 22.594 11.812 1 98.19 28 ASP B O 1
ATOM 1815 N N . ILE B 1 29 ? -22.547 22.531 9.68 1 98.31 29 ILE B N 1
ATOM 1816 C CA . ILE B 1 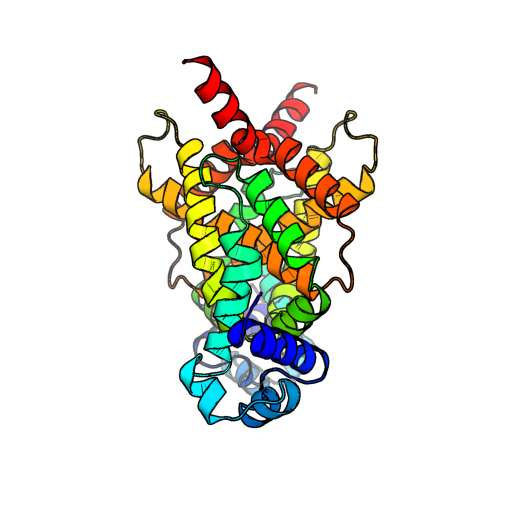29 ? -21.297 23.234 9.969 1 98.31 29 ILE B CA 1
ATOM 1817 C C . ILE B 1 29 ? -21.609 24.656 10.406 1 98.31 29 ILE B C 1
ATOM 1819 O O . ILE B 1 29 ? -21.047 25.141 11.391 1 98.31 29 ILE B O 1
ATOM 1823 N N . ALA B 1 30 ? -22.5 25.266 9.68 1 97.75 30 ALA B N 1
ATOM 1824 C CA . ALA B 1 30 ? -22.906 26.641 10.008 1 97.75 30 ALA B CA 1
ATOM 1825 C C . ALA B 1 30 ? -23.5 26.703 11.414 1 97.75 30 ALA B C 1
ATOM 1827 O O . ALA B 1 30 ? -23.109 27.562 12.211 1 97.75 30 ALA B O 1
ATOM 1828 N N . LYS B 1 31 ? -24.359 25.812 11.719 1 97.62 31 LYS B N 1
ATOM 1829 C CA . LYS B 1 31 ? -25.016 25.766 13.031 1 97.62 31 LYS B CA 1
ATOM 1830 C C . LYS B 1 31 ? -24 25.516 14.141 1 97.62 31 LYS B C 1
ATOM 1832 O O . LYS B 1 31 ? -23.984 26.234 15.148 1 97.62 31 LYS B O 1
ATOM 1837 N N . GLU B 1 32 ? -23.125 24.562 13.969 1 97.5 32 GLU B N 1
ATOM 1838 C CA . GLU B 1 32 ? -22.141 24.172 14.977 1 97.5 32 GLU B CA 1
ATOM 1839 C C . GLU B 1 32 ? -21.141 25.281 15.227 1 97.5 32 GLU B C 1
ATOM 1841 O O . GLU B 1 32 ? -20.625 25.438 16.344 1 97.5 32 GLU B O 1
ATOM 1846 N N . SER B 1 33 ? -20.859 26.078 14.219 1 97.25 33 SER B N 1
ATOM 1847 C CA . SER B 1 33 ? -19.891 27.172 14.328 1 97.25 33 SER B CA 1
ATOM 1848 C C . SER B 1 33 ? -20.562 28.484 14.727 1 97.25 33 SER B C 1
ATOM 1850 O O . SER B 1 33 ? -19.906 29.516 14.797 1 97.25 33 SER B O 1
ATOM 1852 N N . ALA B 1 34 ? -21.891 28.469 14.898 1 96.75 34 ALA B N 1
ATOM 1853 C CA . ALA B 1 34 ? -22.672 29.656 15.211 1 96.75 34 ALA B CA 1
ATOM 1854 C C . ALA B 1 34 ? -22.531 30.719 14.125 1 96.75 34 ALA B C 1
ATOM 1856 O O . ALA B 1 34 ? -22.344 31.891 14.43 1 96.75 34 ALA B O 1
ATOM 1857 N N . MET B 1 35 ? -22.531 30.203 12.883 1 96.5 35 MET B N 1
ATOM 1858 C CA . MET B 1 35 ? -22.484 31.062 11.711 1 96.5 35 MET B CA 1
ATOM 1859 C C . MET B 1 35 ? -23.609 30.75 10.742 1 96.5 35 MET B C 1
ATOM 1861 O O . MET B 1 35 ? -24.453 29.891 11.023 1 96.5 35 MET B O 1
ATOM 1865 N N . THR B 1 36 ? -23.688 31.531 9.688 1 95.88 36 THR B N 1
ATOM 1866 C CA . THR B 1 36 ? -24.703 31.297 8.672 1 95.88 36 THR B CA 1
ATOM 1867 C C . THR B 1 36 ? -24.125 30.516 7.496 1 95.88 36 THR B C 1
ATOM 1869 O O . THR B 1 36 ? -22.906 30.438 7.328 1 95.88 36 THR B O 1
ATOM 1872 N N . ARG B 1 37 ? -25.016 29.906 6.734 1 97.19 37 ARG B N 1
ATOM 1873 C CA . ARG B 1 37 ? -24.594 29.25 5.504 1 97.19 37 ARG B CA 1
ATOM 1874 C C . ARG B 1 37 ? -23.891 30.219 4.566 1 97.19 37 ARG B C 1
ATOM 1876 O O . ARG B 1 37 ? -22.938 29.859 3.883 1 97.19 37 ARG B O 1
ATOM 1883 N N . GLU B 1 38 ? -24.359 31.422 4.555 1 96.81 38 GLU B N 1
ATOM 1884 C CA . GLU B 1 38 ? -23.781 32.469 3.717 1 96.81 38 GLU B CA 1
ATOM 1885 C C . GLU B 1 38 ? -22.328 32.719 4.098 1 96.81 38 GLU B C 1
ATOM 1887 O O . GLU B 1 38 ? -21.453 32.844 3.225 1 96.81 38 GLU B O 1
ATOM 1892 N N . ASN B 1 39 ? -22.094 32.781 5.344 1 96.62 39 ASN B N 1
ATOM 1893 C CA . ASN B 1 39 ? -20.734 32.969 5.84 1 96.62 39 ASN B CA 1
ATOM 1894 C C . ASN B 1 39 ? -19.828 31.812 5.41 1 96.62 39 ASN B C 1
ATOM 1896 O O . ASN B 1 39 ? -18.672 32.031 5.051 1 96.62 39 ASN B O 1
ATOM 1900 N N . PHE B 1 40 ? -20.391 30.562 5.453 1 98 40 PHE B N 1
ATOM 1901 C CA . PHE B 1 40 ? -19.609 29.391 5.023 1 98 40 PHE B CA 1
ATOM 1902 C C . PHE B 1 40 ? -19.172 29.547 3.572 1 98 40 PHE B C 1
ATOM 1904 O O . PHE B 1 40 ? -18 29.359 3.252 1 98 40 PHE B O 1
ATOM 1911 N N . TYR B 1 41 ? -20.094 29.953 2.732 1 97.38 41 TYR B N 1
ATOM 1912 C CA . TYR B 1 41 ? -19.859 29.984 1.294 1 97.38 41 TYR B CA 1
ATOM 1913 C C . TYR B 1 41 ? -18.938 31.156 0.928 1 97.38 41 TYR B C 1
ATOM 1915 O O . TYR B 1 41 ? -18.375 31.188 -0.163 1 97.38 41 TYR B O 1
ATOM 1923 N N . TYR B 1 42 ? -18.891 32.094 1.837 1 97.12 42 TYR B N 1
ATOM 1924 C CA . TYR B 1 42 ? -17.906 33.156 1.655 1 97.12 42 TYR B CA 1
ATOM 1925 C C . TYR B 1 42 ? -16.484 32.594 1.734 1 97.12 42 TYR B C 1
ATOM 1927 O O . TYR B 1 42 ? -15.586 33.094 1.037 1 97.12 42 TYR B O 1
ATOM 1935 N N . HIS B 1 43 ? -16.328 31.609 2.525 1 97.12 43 HIS B N 1
ATOM 1936 C CA . HIS B 1 43 ? -14.977 31.141 2.832 1 97.12 43 HIS B CA 1
ATOM 1937 C C . HIS B 1 43 ? -14.688 29.828 2.125 1 97.12 43 HIS B C 1
ATOM 1939 O O . HIS B 1 43 ? -13.539 29.562 1.743 1 97.12 43 HIS B O 1
ATOM 1945 N N . PHE B 1 44 ? -15.727 28.969 1.983 1 98.12 44 PHE B N 1
ATOM 1946 C CA . PHE B 1 44 ? -15.531 27.625 1.428 1 98.12 44 PHE B CA 1
ATOM 1947 C C . PHE B 1 44 ? -16.609 27.297 0.407 1 98.12 44 PHE B C 1
ATOM 1949 O O . PHE B 1 44 ? -17.75 27.75 0.542 1 98.12 44 PHE B O 1
ATOM 1956 N N . ARG B 1 45 ? -16.219 26.391 -0.462 1 97.94 45 ARG B N 1
ATOM 1957 C CA . ARG B 1 45 ? -17.156 26 -1.518 1 97.94 45 ARG B CA 1
ATOM 1958 C C . ARG B 1 45 ? -18.016 24.828 -1.078 1 97.94 45 ARG B C 1
ATOM 1960 O O . ARG B 1 45 ? -19.172 24.719 -1.464 1 97.94 45 ARG B O 1
ATOM 1967 N N . ASP B 1 46 ? -17.469 23.891 -0.418 1 97.12 46 ASP B N 1
ATOM 1968 C CA . ASP B 1 46 ? -18.125 22.672 0.061 1 97.12 46 ASP B CA 1
ATOM 1969 C C . ASP B 1 46 ? -17.328 22.031 1.204 1 97.12 46 ASP B C 1
ATOM 1971 O O . ASP B 1 46 ? -16.375 22.625 1.704 1 97.12 46 ASP B O 1
ATOM 1975 N N . LYS B 1 47 ? -17.766 20.984 1.654 1 96.81 47 LYS B N 1
ATOM 1976 C CA . LYS B 1 47 ? -17.141 20.375 2.83 1 96.81 47 LYS B CA 1
ATOM 1977 C C . LYS B 1 47 ? -15.766 19.797 2.492 1 96.81 47 LYS B C 1
ATOM 1979 O O . LYS B 1 47 ? -14.93 19.625 3.377 1 96.81 47 LYS B O 1
ATOM 1984 N N . TYR B 1 48 ? -15.5 19.5 1.244 1 96.56 48 TYR B N 1
ATOM 1985 C CA . TYR B 1 48 ? -14.164 19.062 0.849 1 96.56 48 TYR B CA 1
ATOM 1986 C C . TYR B 1 48 ? -13.172 20.219 0.881 1 96.56 48 TYR B C 1
ATOM 1988 O O . TYR B 1 48 ? -12.008 20.031 1.249 1 96.56 48 TYR B O 1
ATOM 1996 N N . ASP B 1 49 ? -13.68 21.297 0.541 1 97.31 49 ASP B N 1
ATOM 1997 C CA . ASP B 1 49 ? -12.828 22.484 0.551 1 97.31 49 ASP B CA 1
ATOM 1998 C C . ASP B 1 49 ? -12.32 22.781 1.959 1 97.31 49 ASP B C 1
ATOM 2000 O O . ASP B 1 49 ? -11.133 23.078 2.148 1 97.31 49 ASP B O 1
ATOM 2004 N N . ILE B 1 50 ? -13.195 22.797 2.934 1 97.75 50 ILE B N 1
ATOM 2005 C CA . ILE B 1 50 ? -12.766 23.047 4.305 1 97.75 50 ILE B CA 1
ATOM 2006 C C . ILE B 1 50 ? -11.875 21.906 4.793 1 97.75 50 ILE B C 1
ATOM 2008 O O . ILE B 1 50 ? -10.914 22.141 5.535 1 97.75 50 ILE B O 1
ATOM 2012 N N . MET B 1 51 ? -12.141 20.656 4.402 1 97.25 51 MET B N 1
ATOM 2013 C CA . MET B 1 51 ? -11.289 19.516 4.73 1 97.25 51 MET B CA 1
ATOM 2014 C C . MET B 1 51 ? -9.867 19.734 4.234 1 97.25 51 MET B C 1
ATOM 2016 O O . MET B 1 51 ? -8.906 19.547 4.984 1 97.25 51 MET B O 1
ATOM 2020 N N . HIS B 1 52 ? -9.758 20.156 2.973 1 96.94 52 HIS B N 1
ATOM 2021 C CA . HIS B 1 52 ? -8.461 20.422 2.367 1 96.94 52 HIS B CA 1
ATOM 2022 C C . HIS B 1 52 ? -7.746 21.578 3.076 1 96.94 52 HIS B C 1
ATOM 2024 O O . HIS B 1 52 ? -6.527 21.531 3.264 1 96.94 52 HIS B O 1
ATOM 2030 N N . TRP B 1 53 ? -8.5 22.562 3.402 1 96.88 53 TRP B N 1
ATOM 2031 C CA . TRP B 1 53 ? -7.934 23.719 4.086 1 96.88 53 TRP B CA 1
ATOM 2032 C C . TRP B 1 53 ? -7.367 23.328 5.445 1 96.88 53 TRP B C 1
ATOM 2034 O O . TRP B 1 53 ? -6.262 23.75 5.812 1 96.88 53 TRP B O 1
ATOM 2044 N N . ILE B 1 54 ? -8.078 22.531 6.188 1 96.62 54 ILE B N 1
ATOM 2045 C CA . ILE B 1 54 ? -7.625 22.047 7.488 1 96.62 54 ILE B CA 1
ATOM 2046 C C . ILE B 1 54 ? -6.336 21.25 7.324 1 96.62 54 ILE B C 1
ATOM 2048 O O . ILE B 1 54 ? -5.371 21.453 8.062 1 96.62 54 ILE B O 1
ATOM 2052 N N . PHE B 1 55 ? -6.324 20.359 6.402 1 96.06 55 PHE B N 1
ATOM 2053 C CA . PHE B 1 55 ? -5.145 19.547 6.137 1 96.06 55 PHE B CA 1
ATOM 2054 C C . PHE B 1 55 ? -3.938 20.422 5.828 1 96.06 55 PHE B C 1
ATOM 2056 O O . PHE B 1 55 ? -2.848 20.188 6.359 1 96.06 55 PHE B O 1
ATOM 2063 N N . GLU B 1 56 ? -4.117 21.375 4.984 1 96.06 56 GLU B N 1
ATOM 2064 C CA . GLU B 1 56 ? -3.039 22.281 4.602 1 96.06 56 GLU B CA 1
ATOM 2065 C C . GLU B 1 56 ? -2.498 23.047 5.812 1 96.06 56 GLU B C 1
ATOM 2067 O O . GLU B 1 56 ? -1.285 23.109 6.016 1 96.06 56 GLU B O 1
ATOM 2072 N N . GLN B 1 57 ? -3.389 23.547 6.629 1 95.12 57 GLN B N 1
ATOM 2073 C CA . GLN B 1 57 ? -2.998 24.391 7.758 1 95.12 57 GLN B CA 1
ATOM 2074 C C . GLN B 1 57 ? -2.373 23.562 8.875 1 95.12 57 GLN B C 1
ATOM 2076 O O . GLN B 1 57 ? -1.373 23.969 9.469 1 95.12 57 GLN B O 1
ATOM 2081 N N . GLN B 1 58 ? -2.846 22.391 9.094 1 95 58 GLN B N 1
ATOM 2082 C CA . GLN B 1 58 ? -2.473 21.641 10.297 1 95 58 GLN B CA 1
ATOM 2083 C C . GLN B 1 58 ? -1.397 20.609 9.992 1 95 58 GLN B C 1
ATOM 2085 O O . GLN B 1 58 ? -0.633 20.219 10.875 1 95 58 GLN B O 1
ATOM 2090 N N . VAL B 1 59 ? -1.361 20.141 8.75 1 95.62 59 VAL B N 1
ATOM 2091 C CA . VAL B 1 59 ? -0.45 19.047 8.445 1 95.62 59 VAL B CA 1
ATOM 2092 C C . VAL B 1 59 ? 0.607 19.516 7.449 1 95.62 59 VAL B C 1
ATOM 2094 O O . VAL B 1 59 ? 1.777 19.672 7.805 1 95.62 59 VAL B O 1
ATOM 2097 N N . ALA B 1 60 ? 0.179 19.906 6.277 1 95.94 60 ALA B N 1
ATOM 2098 C CA . ALA B 1 60 ? 1.104 20.156 5.176 1 95.94 60 ALA B CA 1
ATOM 2099 C C . ALA B 1 60 ? 2.008 21.344 5.469 1 95.94 60 ALA B C 1
ATOM 2101 O O . ALA B 1 60 ? 3.223 21.281 5.273 1 95.94 60 ALA B O 1
ATOM 2102 N N . ALA B 1 61 ? 1.434 22.438 5.98 1 95.69 61 ALA B N 1
ATOM 2103 C CA . ALA B 1 61 ? 2.17 23.672 6.199 1 95.69 61 ALA B CA 1
ATOM 2104 C C . ALA B 1 61 ? 3.178 23.516 7.336 1 95.69 61 ALA B C 1
ATOM 2106 O O . ALA B 1 61 ? 4.098 24.328 7.469 1 95.69 61 ALA B O 1
ATOM 2107 N N . GLN B 1 62 ? 3.041 22.484 8.125 1 95.75 62 GLN B N 1
ATOM 2108 C CA . GLN B 1 62 ? 3.887 22.297 9.297 1 95.75 62 GLN B CA 1
ATOM 2109 C C . GLN B 1 62 ? 5 21.297 9.016 1 95.75 62 GLN B C 1
ATOM 2111 O O . GLN B 1 62 ? 5.828 21.016 9.891 1 95.75 62 GLN B O 1
ATOM 2116 N N . LEU B 1 63 ? 5.066 20.766 7.82 1 97.25 63 LEU B N 1
ATOM 2117 C CA . LEU B 1 63 ? 6.062 19.75 7.469 1 97.25 63 LEU B CA 1
ATOM 2118 C C . LEU B 1 63 ? 7.43 20.391 7.258 1 97.25 63 LEU B C 1
ATOM 2120 O O . LEU B 1 63 ? 7.52 21.562 6.844 1 97.25 63 LEU B O 1
ATOM 2124 N N . PRO B 1 64 ? 8.508 19.625 7.555 1 96.19 64 PRO B N 1
ATOM 2125 C CA . PRO B 1 64 ? 9.867 20.141 7.332 1 96.19 64 PRO B CA 1
ATOM 2126 C C . PRO B 1 64 ? 10.125 20.5 5.871 1 96.19 64 PRO B C 1
ATOM 2128 O O . PRO B 1 64 ? 9.5 19.938 4.973 1 96.19 64 PRO B O 1
ATOM 2131 N N . GLU B 1 65 ? 11 21.359 5.668 1 95.06 65 GLU B N 1
ATOM 2132 C CA . GLU B 1 65 ? 11.414 21.781 4.332 1 95.06 65 GLU B CA 1
ATOM 2133 C C . GLU B 1 65 ? 12.078 20.641 3.566 1 95.06 65 GLU B C 1
ATOM 2135 O O . GLU B 1 65 ? 12.492 19.641 4.164 1 95.06 65 GLU B O 1
ATOM 2140 N N . ASP B 1 66 ? 12.203 20.844 2.293 1 93.31 66 ASP B N 1
ATOM 2141 C CA . ASP B 1 66 ? 12.695 19.812 1.383 1 93.31 66 ASP B CA 1
ATOM 2142 C C . ASP B 1 66 ? 14.141 19.438 1.715 1 93.31 66 ASP B C 1
ATOM 2144 O O . ASP B 1 66 ? 14.594 18.344 1.358 1 93.31 66 ASP B O 1
ATOM 2148 N N . GLU B 1 67 ? 14.867 20.281 2.391 1 92.12 67 GLU B N 1
ATOM 2149 C CA . GLU B 1 67 ? 16.281 20.047 2.703 1 92.12 67 GLU B CA 1
ATOM 2150 C C . GLU B 1 67 ? 16.438 19.062 3.848 1 92.12 67 GLU B C 1
ATOM 2152 O O . GLU B 1 67 ? 17.5 18.469 4.023 1 92.12 67 GLU B O 1
ATOM 2157 N N . GLU B 1 68 ? 15.359 18.938 4.602 1 93.69 68 GLU B N 1
ATOM 2158 C CA . GLU B 1 68 ? 15.414 18.031 5.734 1 93.69 68 GLU B CA 1
ATOM 2159 C C . GLU B 1 68 ? 15.258 16.578 5.277 1 93.69 68 GLU B C 1
ATOM 2161 O O . GLU B 1 68 ? 14.625 16.312 4.262 1 93.69 68 GLU B O 1
ATOM 2166 N N . PRO B 1 69 ? 15.875 15.656 5.988 1 91.94 69 PRO B N 1
ATOM 2167 C CA . PRO B 1 69 ? 15.781 14.242 5.613 1 91.94 69 PRO B CA 1
ATOM 2168 C C . PRO B 1 69 ? 14.336 13.75 5.539 1 91.94 69 PRO B C 1
ATOM 2170 O O . PRO B 1 69 ? 13.477 14.219 6.293 1 91.94 69 PRO B O 1
ATOM 2173 N N . PHE B 1 70 ? 14.141 12.812 4.703 1 94.94 70 PHE B N 1
ATOM 2174 C CA . PHE B 1 70 ? 12.812 12.242 4.504 1 94.94 70 PHE B CA 1
ATOM 2175 C C . PHE B 1 70 ? 12.266 11.68 5.812 1 94.94 70 PHE B C 1
ATOM 2177 O O . PHE B 1 70 ? 11.078 11.828 6.109 1 94.94 70 PHE B O 1
ATOM 2184 N N . GLU B 1 71 ? 13.102 10.992 6.535 1 93.75 71 GLU B N 1
ATOM 2185 C CA . GLU B 1 71 ? 12.672 10.398 7.801 1 93.75 71 GLU B CA 1
ATOM 2186 C C . GLU B 1 71 ? 12.039 11.445 8.711 1 93.75 71 GLU B C 1
ATOM 2188 O O . GLU B 1 71 ? 11.023 11.18 9.359 1 93.75 71 GLU B O 1
ATOM 2193 N N . MET B 1 72 ? 12.672 12.625 8.805 1 94.19 72 MET B N 1
ATOM 2194 C CA . MET B 1 72 ? 12.141 13.711 9.625 1 94.19 72 MET B CA 1
ATOM 2195 C C . MET B 1 72 ? 10.789 14.18 9.102 1 94.19 72 MET B C 1
ATOM 2197 O O . MET B 1 72 ? 9.859 14.398 9.875 1 94.19 72 MET B O 1
ATOM 2201 N N . TRP B 1 73 ? 10.758 14.344 7.844 1 96.31 73 TRP B N 1
ATOM 2202 C CA . TRP B 1 73 ? 9.516 14.742 7.191 1 96.31 73 TRP B CA 1
ATOM 2203 C C . TRP B 1 73 ? 8.414 13.727 7.461 1 96.31 73 TRP B C 1
ATOM 2205 O O . TRP B 1 73 ? 7.297 14.102 7.832 1 96.31 73 TRP B O 1
ATOM 2215 N N . PHE B 1 74 ? 8.719 12.461 7.301 1 97 74 PHE B N 1
ATOM 2216 C CA . PHE B 1 74 ? 7.75 11.383 7.492 1 97 74 PHE B CA 1
ATOM 2217 C C . PHE B 1 74 ? 7.285 11.328 8.945 1 97 74 PHE B C 1
ATOM 2219 O O . PHE B 1 74 ? 6.094 11.172 9.211 1 97 74 PHE B O 1
ATOM 2226 N N . ASN B 1 75 ? 8.172 11.5 9.875 1 95.44 75 ASN B N 1
ATOM 2227 C CA . ASN B 1 75 ? 7.828 11.547 11.297 1 95.44 75 ASN B CA 1
ATOM 2228 C C . ASN B 1 75 ? 6.922 12.734 11.609 1 95.44 75 ASN B C 1
ATOM 2230 O O . ASN B 1 75 ? 5.996 12.617 12.414 1 95.44 75 ASN B O 1
ATOM 2234 N N . ALA B 1 76 ? 7.242 13.875 11.016 1 96.19 76 ALA B N 1
ATOM 2235 C CA . ALA B 1 76 ? 6.477 15.094 11.258 1 96.19 76 ALA B CA 1
ATOM 2236 C C . ALA B 1 76 ? 5.027 14.93 10.805 1 96.19 76 ALA B C 1
ATOM 2238 O O . ALA B 1 76 ? 4.117 15.508 11.398 1 96.19 76 ALA B O 1
ATOM 2239 N N . LEU B 1 77 ? 4.789 14.148 9.773 1 96.75 77 LEU B N 1
ATOM 2240 C CA . LEU B 1 77 ? 3.43 13.875 9.312 1 96.75 77 LEU B CA 1
ATOM 2241 C C . LEU B 1 77 ? 2.588 13.273 10.43 1 96.75 77 LEU B C 1
ATOM 2243 O O . LEU B 1 77 ? 1.461 13.711 10.672 1 96.75 77 LEU B O 1
ATOM 2247 N N . PHE B 1 78 ? 3.15 12.297 11.094 1 96.62 78 PHE B N 1
ATOM 2248 C CA . PHE B 1 78 ? 2.443 11.648 12.188 1 96.62 78 PHE B CA 1
ATOM 2249 C C . PHE B 1 78 ? 2.246 12.617 13.352 1 96.62 78 PHE B C 1
ATOM 2251 O O . PHE B 1 78 ? 1.169 12.664 13.945 1 96.62 78 PHE B O 1
ATOM 2258 N N . CYS B 1 79 ? 3.264 13.383 13.648 1 95.06 79 CYS B N 1
ATOM 2259 C CA . CYS B 1 79 ? 3.178 14.352 14.742 1 95.06 79 CYS B CA 1
ATOM 2260 C C . CYS B 1 79 ? 2.064 15.359 14.484 1 95.06 79 CYS B C 1
ATOM 2262 O O . CYS B 1 79 ? 1.261 15.641 15.375 1 95.06 79 CYS B O 1
ATOM 2264 N N . ASN B 1 80 ? 2.031 15.828 13.25 1 95.12 80 ASN B N 1
ATOM 2265 C CA . ASN B 1 80 ? 1.039 16.828 12.891 1 95.12 80 ASN B CA 1
ATOM 2266 C C . ASN B 1 80 ? -0.377 16.266 12.938 1 95.12 80 ASN B C 1
ATOM 2268 O O . ASN B 1 80 ? -1.334 17 13.203 1 95.12 80 ASN B O 1
ATOM 2272 N N . THR B 1 81 ? -0.524 15.008 12.734 1 94.56 81 THR B N 1
ATOM 2273 C CA . THR B 1 81 ? -1.818 14.328 12.75 1 94.56 81 THR B CA 1
ATOM 2274 C C . THR B 1 81 ? -2.238 14 14.18 1 94.56 81 THR B C 1
ATOM 2276 O O . THR B 1 81 ? -3.43 13.891 14.469 1 94.56 81 THR B O 1
ATOM 2279 N N . CYS B 1 82 ? -1.305 13.922 15.086 1 92.69 82 CYS B N 1
ATOM 2280 C CA . CYS B 1 82 ? -1.531 13.484 16.453 1 92.69 82 CYS B CA 1
ATOM 2281 C C . CYS B 1 82 ? -2.441 14.461 17.203 1 92.69 82 CYS B C 1
ATOM 2283 O O . CYS B 1 82 ? -3.232 14.047 18.047 1 92.69 82 CYS B O 1
ATOM 2285 N N . GLU B 1 83 ? -2.346 15.758 16.906 1 89.75 83 GLU B N 1
ATOM 2286 C CA . GLU B 1 83 ? -3.113 16.781 17.625 1 89.75 83 GLU B CA 1
ATOM 2287 C C . GLU B 1 83 ? -4.613 16.562 17.438 1 89.75 83 GLU B C 1
ATOM 2289 O O . GLU B 1 83 ? -5.391 16.766 18.375 1 89.75 83 GLU B O 1
ATOM 2294 N N . ASP B 1 84 ? -5.055 16.156 16.312 1 94.81 84 ASP B N 1
ATOM 2295 C CA . ASP B 1 84 ? -6.453 15.859 16 1 94.81 84 ASP B CA 1
ATOM 2296 C C . ASP B 1 84 ? -6.613 14.445 15.461 1 94.81 84 ASP B C 1
ATOM 2298 O O . ASP B 1 84 ?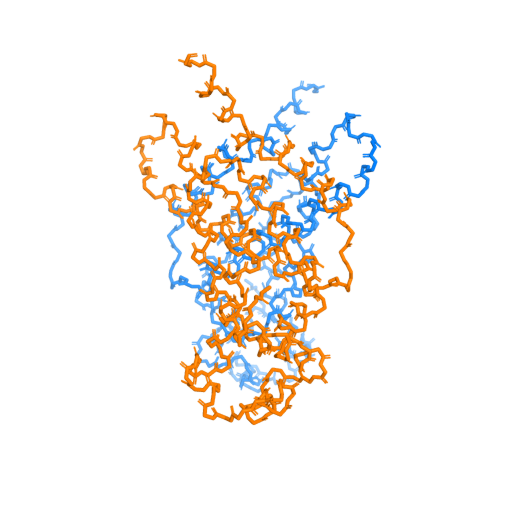 -7.273 14.234 14.438 1 94.81 84 ASP B O 1
ATOM 2302 N N . TYR B 1 85 ? -6.031 13.547 16.203 1 96.12 85 TYR B N 1
ATOM 2303 C CA . TYR B 1 85 ? -5.941 12.164 15.742 1 96.12 85 TYR B CA 1
ATOM 2304 C C . TYR B 1 85 ? -7.328 11.57 15.531 1 96.12 85 TYR B C 1
ATOM 2306 O O . TYR B 1 85 ? -7.574 10.898 14.523 1 96.12 85 TYR B O 1
ATOM 2314 N N . LYS B 1 86 ? -8.227 11.828 16.484 1 96.12 86 LYS B N 1
ATOM 2315 C CA . LYS B 1 86 ? -9.586 11.297 16.391 1 96.12 86 LYS B CA 1
ATOM 2316 C C . LYS B 1 86 ? -10.266 11.781 15.109 1 96.12 86 LYS B C 1
ATOM 2318 O O . LYS B 1 86 ? -10.93 11 14.422 1 96.12 86 LYS B O 1
ATOM 2323 N N . TYR B 1 87 ? -10.102 13 14.875 1 97.25 87 TYR B N 1
ATOM 2324 C CA . TYR B 1 87 ? -10.656 13.594 13.664 1 97.25 87 TYR B CA 1
ATOM 2325 C C . TYR B 1 87 ? -10.109 12.906 12.414 1 97.25 87 TYR B C 1
ATOM 2327 O O . TYR B 1 87 ? -10.875 12.469 11.555 1 97.25 87 TYR B O 1
ATOM 2335 N N . TYR B 1 88 ? -8.789 12.758 12.289 1 96.56 88 TYR B N 1
ATOM 2336 C CA . TYR B 1 88 ? -8.164 12.195 11.094 1 96.56 88 TYR B CA 1
ATOM 2337 C C . TYR B 1 88 ? -8.508 10.711 10.953 1 96.56 88 TYR B C 1
ATOM 2339 O O . TYR B 1 88 ? -8.719 10.227 9.836 1 96.56 88 TYR B O 1
ATOM 2347 N N . ARG B 1 89 ? -8.547 10.039 12 1 96.75 89 ARG B N 1
ATOM 2348 C CA . ARG B 1 89 ? -8.906 8.633 11.953 1 96.75 89 ARG B CA 1
ATOM 2349 C C . ARG B 1 89 ? -10.328 8.445 11.445 1 96.75 89 ARG B C 1
ATOM 2351 O O . ARG B 1 89 ? -10.586 7.613 10.578 1 96.75 89 ARG B O 1
ATOM 2358 N N . LYS B 1 90 ? -11.297 9.227 11.984 1 96.75 90 LYS B N 1
ATOM 2359 C CA . LYS B 1 90 ? -12.688 9.156 11.547 1 96.75 90 LYS B CA 1
ATOM 2360 C C . LYS B 1 90 ? -12.812 9.516 10.07 1 96.75 90 LYS B C 1
ATOM 2362 O O . LYS B 1 90 ? -13.602 8.906 9.336 1 96.75 90 LYS B O 1
ATOM 2367 N N . LEU B 1 91 ? -12.094 10.484 9.703 1 95.94 91 LEU B N 1
ATOM 2368 C CA . LEU B 1 91 ? -12.102 10.922 8.312 1 95.94 91 LEU B CA 1
ATOM 2369 C C . LEU B 1 91 ? -11.625 9.797 7.391 1 95.94 91 LEU B C 1
ATOM 2371 O O . LEU B 1 91 ? -12.281 9.477 6.402 1 95.94 91 LEU B O 1
ATOM 2375 N N . ILE B 1 92 ? -10.5 9.172 7.734 1 95.62 92 ILE B N 1
ATOM 2376 C CA . ILE B 1 92 ? -9.898 8.117 6.926 1 95.62 92 ILE B CA 1
ATOM 2377 C C . ILE B 1 92 ? -10.852 6.922 6.848 1 95.62 92 ILE B C 1
ATOM 2379 O O . ILE B 1 92 ? -10.969 6.285 5.797 1 95.62 92 ILE B O 1
ATOM 2383 N N . LYS B 1 93 ? -11.562 6.648 7.824 1 94.56 93 LYS B N 1
ATOM 2384 C CA . LYS B 1 93 ? -12.492 5.52 7.859 1 94.56 93 LYS B CA 1
ATOM 2385 C C . LYS B 1 93 ? -13.734 5.809 7.023 1 94.56 93 LYS B C 1
ATOM 2387 O O . LYS B 1 93 ? -14.414 4.883 6.57 1 94.56 93 LYS B O 1
ATOM 2392 N N . SER B 1 94 ? -14.008 7.031 6.805 1 93.56 94 SER B N 1
ATOM 2393 C CA . SER B 1 94 ? -15.258 7.406 6.164 1 93.56 94 SER B CA 1
ATOM 2394 C C . SER B 1 94 ? -15.062 7.68 4.68 1 93.56 94 SER B C 1
ATOM 2396 O O . SER B 1 94 ? -15.992 7.52 3.885 1 93.56 94 SER B O 1
ATOM 2398 N N . LEU B 1 95 ? -13.914 8.102 4.328 1 93.88 95 LEU B N 1
ATOM 2399 C CA . LEU B 1 95 ? -13.664 8.539 2.955 1 93.88 95 LEU B CA 1
ATOM 2400 C C . LEU B 1 95 ? -13.211 7.363 2.09 1 93.88 95 LEU B C 1
ATOM 2402 O O . LEU B 1 95 ? -12.734 6.352 2.607 1 93.88 95 LEU B O 1
ATOM 2406 N N . SER B 1 96 ? -13.375 7.555 0.786 1 89.69 96 SER B N 1
ATOM 2407 C CA . SER B 1 96 ? -12.836 6.59 -0.169 1 89.69 96 SER B CA 1
ATOM 2408 C C . SER B 1 96 ? -11.32 6.699 -0.27 1 89.69 96 SER B C 1
ATOM 2410 O O . SER B 1 96 ? -10.734 7.711 0.124 1 89.69 96 SER B O 1
ATOM 2412 N N . ALA B 1 97 ? -10.727 5.684 -0.833 1 87.81 97 ALA B N 1
ATOM 2413 C CA . ALA B 1 97 ? -9.281 5.668 -1.036 1 87.81 97 ALA B CA 1
ATOM 2414 C C . ALA B 1 97 ? -8.836 6.848 -1.896 1 87.81 97 ALA B C 1
ATOM 2416 O O . ALA B 1 97 ? -7.809 7.469 -1.624 1 87.81 97 ALA B O 1
ATOM 2417 N N . GLU B 1 98 ? -9.602 7.141 -2.867 1 90.56 98 GLU B N 1
ATOM 2418 C CA . GLU B 1 98 ? -9.273 8.227 -3.783 1 90.56 98 GLU B CA 1
ATOM 2419 C C . GLU B 1 98 ? -9.344 9.586 -3.082 1 90.56 98 GLU B C 1
ATOM 2421 O O . GLU B 1 98 ? -8.484 10.445 -3.293 1 90.56 98 GLU B O 1
ATOM 2426 N N . GLU B 1 99 ? -10.328 9.734 -2.297 1 91.25 99 GLU B N 1
ATOM 2427 C CA . GLU B 1 99 ? -10.508 10.984 -1.565 1 91.25 99 GLU B CA 1
ATOM 2428 C C . GLU B 1 99 ? -9.375 11.203 -0.564 1 91.25 99 GLU B C 1
ATOM 2430 O O . GLU B 1 99 ? -8.867 12.32 -0.432 1 91.25 99 GLU B O 1
ATOM 2435 N N . ILE B 1 100 ? -8.992 10.18 0.063 1 92.75 100 ILE B N 1
ATOM 2436 C CA . ILE B 1 100 ? -7.926 10.266 1.053 1 92.75 100 ILE B CA 1
ATOM 2437 C C . ILE B 1 100 ? -6.609 10.617 0.364 1 92.75 100 ILE B C 1
ATOM 2439 O O . ILE B 1 100 ? -5.863 11.477 0.836 1 92.75 100 ILE B O 1
ATOM 2443 N N . ARG B 1 101 ? -6.371 10.055 -0.749 1 94.19 101 ARG B N 1
ATOM 2444 C CA . ARG B 1 101 ? -5.078 10.148 -1.416 1 94.19 101 ARG B CA 1
ATOM 2445 C C . ARG B 1 101 ? -4.949 11.461 -2.18 1 94.19 101 ARG B C 1
ATOM 2447 O O . ARG B 1 101 ? -3.842 11.883 -2.523 1 94.19 101 ARG B O 1
ATOM 2454 N N . SER B 1 102 ? -6.062 12.117 -2.406 1 92.5 102 SER B N 1
ATOM 2455 C CA . SER B 1 102 ? -6.09 13.289 -3.273 1 92.5 102 SER B CA 1
ATOM 2456 C C . SER B 1 102 ? -5.086 14.336 -2.816 1 92.5 102 SER B C 1
ATOM 2458 O O . SER B 1 102 ? -4.328 14.875 -3.627 1 92.5 102 SER B O 1
ATOM 2460 N N . ASP B 1 103 ? -4.977 14.625 -1.547 1 91 103 ASP B N 1
ATOM 2461 C CA . ASP B 1 103 ? -4.055 15.633 -1.031 1 91 103 ASP B CA 1
ATOM 2462 C C . ASP B 1 103 ? -2.713 15.008 -0.659 1 91 103 ASP B C 1
ATOM 2464 O O . ASP B 1 103 ? -1.664 15.641 -0.809 1 91 103 ASP B O 1
ATOM 2468 N N . LEU B 1 104 ? -2.75 13.75 -0.275 1 95.88 104 LEU B N 1
ATOM 2469 C CA . LEU B 1 104 ? -1.579 13.117 0.319 1 95.88 104 LEU B CA 1
ATOM 2470 C C . LEU B 1 104 ? -0.646 12.578 -0.76 1 95.88 104 LEU B C 1
ATOM 2472 O O . LEU B 1 104 ? 0.577 12.648 -0.621 1 95.88 104 LEU B O 1
ATOM 2476 N N . TYR B 1 105 ? -1.167 12.133 -1.829 1 96.69 105 TYR B N 1
ATOM 2477 C CA . TYR B 1 105 ? -0.338 11.453 -2.814 1 96.69 105 TYR B CA 1
ATOM 2478 C C . TYR B 1 105 ? 0.668 12.406 -3.441 1 96.69 105 TYR B C 1
ATOM 2480 O O . TYR B 1 105 ? 1.868 12.125 -3.473 1 96.69 105 TYR B O 1
ATOM 2488 N N . PRO B 1 106 ? 0.163 13.617 -3.936 1 96.69 106 PRO B N 1
ATOM 2489 C CA . PRO B 1 106 ? 1.154 14.531 -4.508 1 96.69 106 PRO B CA 1
ATOM 2490 C C . PRO B 1 106 ? 2.219 14.953 -3.498 1 96.69 106 PRO B C 1
ATOM 2492 O O . PRO B 1 106 ? 3.383 15.141 -3.863 1 96.69 106 PRO B O 1
ATOM 2495 N N . LEU B 1 107 ? 1.814 15.125 -2.287 1 96.44 107 LEU B N 1
ATOM 2496 C CA . LEU B 1 107 ? 2.74 15.5 -1.225 1 96.44 107 LEU B CA 1
ATOM 2497 C C . LEU B 1 107 ? 3.797 14.422 -1.016 1 96.44 107 LEU B C 1
ATOM 2499 O O . LEU B 1 107 ? 4.992 14.719 -0.983 1 96.44 107 LEU B O 1
ATOM 2503 N N . PHE B 1 108 ? 3.42 13.148 -0.952 1 97.94 108 PHE B N 1
ATOM 2504 C CA . PHE B 1 108 ? 4.32 12.016 -0.779 1 97.94 108 PHE B CA 1
ATOM 2505 C C . PHE B 1 108 ? 5.199 11.836 -2.01 1 97.94 108 PHE B C 1
ATOM 2507 O O . PHE B 1 108 ? 6.41 11.625 -1.89 1 97.94 108 PHE B O 1
ATOM 2514 N N . GLU B 1 109 ? 4.57 11.867 -3.119 1 98 109 GLU B N 1
ATOM 2515 C CA . GLU B 1 109 ? 5.312 11.617 -4.352 1 98 109 GLU B CA 1
ATOM 2516 C C . GLU B 1 109 ? 6.457 12.617 -4.52 1 98 109 GLU B C 1
ATOM 2518 O O . GLU B 1 109 ? 7.574 12.234 -4.875 1 98 109 GLU B O 1
ATOM 2523 N N . ARG B 1 110 ? 6.145 13.859 -4.277 1 97.31 110 ARG B N 1
ATOM 2524 C CA . ARG B 1 110 ? 7.164 14.898 -4.387 1 97.31 110 ARG B CA 1
ATOM 2525 C C . ARG B 1 110 ? 8.312 14.641 -3.414 1 97.31 110 ARG B C 1
ATOM 2527 O O . ARG B 1 110 ? 9.484 14.695 -3.797 1 97.31 110 ARG B O 1
ATOM 2534 N N . ARG B 1 111 ? 8 14.367 -2.213 1 97.25 111 ARG B N 1
ATOM 2535 C CA . ARG B 1 111 ? 9.031 14.195 -1.19 1 97.25 111 ARG B CA 1
ATOM 2536 C C . ARG B 1 111 ? 9.828 12.922 -1.424 1 97.25 111 ARG B C 1
ATOM 2538 O O . ARG B 1 111 ? 11.047 12.898 -1.233 1 97.25 111 ARG B O 1
ATOM 2545 N N . VAL B 1 112 ? 9.188 11.852 -1.83 1 97.5 112 VAL B N 1
ATOM 2546 C CA . VAL B 1 112 ? 9.844 10.578 -2.111 1 97.5 112 VAL B CA 1
ATOM 2547 C C . VAL B 1 112 ? 10.75 10.719 -3.33 1 97.5 112 VAL B C 1
ATOM 2549 O O . VAL B 1 112 ? 11.836 10.133 -3.373 1 97.5 112 VAL B O 1
ATOM 2552 N N . ARG B 1 113 ? 10.258 11.438 -4.285 1 96.81 113 ARG B N 1
ATOM 2553 C CA . ARG B 1 113 ? 11.086 11.656 -5.465 1 96.81 113 ARG B CA 1
ATOM 2554 C C . ARG B 1 113 ? 12.406 12.32 -5.09 1 96.81 113 ARG B C 1
ATOM 2556 O O . ARG B 1 113 ? 13.46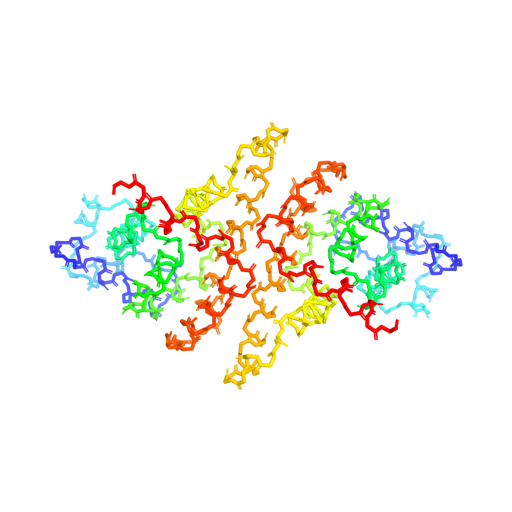9 11.945 -5.602 1 96.81 113 ARG B O 1
ATOM 2563 N N . LEU B 1 114 ? 12.367 13.328 -4.211 1 95.31 114 LEU B N 1
ATOM 2564 C CA . LEU B 1 114 ? 13.586 13.969 -3.734 1 95.31 114 LEU B CA 1
ATOM 2565 C C . LEU B 1 114 ? 14.5 12.961 -3.047 1 95.31 114 LEU B C 1
ATOM 2567 O O . LEU B 1 114 ? 15.719 12.977 -3.256 1 95.31 114 LEU B O 1
ATOM 2571 N N . LEU B 1 115 ? 13.914 12.078 -2.273 1 93.19 115 LEU B N 1
ATOM 2572 C CA . LEU B 1 115 ? 14.648 11.023 -1.599 1 93.19 115 LEU B CA 1
ATOM 2573 C C . LEU B 1 115 ? 15.344 10.109 -2.611 1 93.19 115 LEU B C 1
ATOM 2575 O O . LEU B 1 115 ? 16.531 9.797 -2.465 1 93.19 115 LEU B O 1
ATOM 2579 N N . VAL B 1 116 ? 14.617 9.703 -3.66 1 95 116 VAL B N 1
ATOM 2580 C CA . VAL B 1 116 ? 15.125 8.797 -4.684 1 95 116 VAL B CA 1
ATOM 2581 C C . VAL B 1 116 ? 16.219 9.492 -5.484 1 95 116 VAL B C 1
ATOM 2583 O O . VAL B 1 116 ? 17.266 8.898 -5.754 1 95 116 VAL B O 1
ATOM 2586 N N . GLN B 1 117 ? 16.016 10.734 -5.805 1 92.62 117 GLN B N 1
ATOM 2587 C CA . GLN B 1 117 ? 16.984 11.5 -6.59 1 92.62 117 GLN B CA 1
ATOM 2588 C C . GLN B 1 117 ? 18.312 11.641 -5.844 1 92.62 117 GLN B C 1
ATOM 2590 O O . GLN B 1 117 ? 19.375 11.602 -6.453 1 92.62 117 GLN B O 1
ATOM 2595 N N . ASP B 1 118 ? 18.219 11.75 -4.562 1 88.38 118 ASP B N 1
ATOM 2596 C CA . ASP B 1 118 ? 19.406 11.883 -3.725 1 88.38 118 ASP B CA 1
ATOM 2597 C C . ASP B 1 118 ? 20.25 10.609 -3.754 1 88.38 118 ASP B C 1
ATOM 2599 O O . ASP B 1 118 ? 21.453 10.648 -3.484 1 88.38 118 ASP B O 1
ATOM 2603 N N . CYS B 1 119 ? 19.609 9.523 -4.059 1 85.5 119 CYS B N 1
ATOM 2604 C CA . CYS B 1 119 ? 20.297 8.242 -4.039 1 85.5 119 CYS B CA 1
ATOM 2605 C C . CYS B 1 119 ? 20.781 7.863 -5.43 1 85.5 119 CYS B C 1
ATOM 2607 O O . CYS B 1 119 ? 21.453 6.836 -5.602 1 85.5 119 CYS B O 1
ATOM 2609 N N . LEU B 1 120 ? 20.359 8.68 -6.398 1 88.25 120 LEU B N 1
ATOM 2610 C CA . LEU B 1 120 ? 20.797 8.414 -7.766 1 88.25 120 LEU B CA 1
ATOM 2611 C C . LEU B 1 120 ? 22.141 9.078 -8.047 1 88.25 120 LEU B C 1
ATOM 2613 O O . LEU B 1 120 ? 22.219 10.305 -8.18 1 88.25 120 LEU B O 1
ATOM 2617 N N . ASP B 1 121 ? 23.172 8.344 -7.918 1 82.75 121 ASP B N 1
ATOM 2618 C CA . ASP B 1 121 ? 24.5 8.898 -8.195 1 82.75 121 ASP B CA 1
ATOM 2619 C C . ASP B 1 121 ? 24.891 8.68 -9.656 1 82.75 121 ASP B C 1
ATOM 2621 O O . ASP B 1 121 ? 24.078 8.219 -10.461 1 82.75 121 ASP B O 1
ATOM 2625 N N . ASP B 1 122 ? 26.062 9.078 -9.961 1 81.75 122 ASP B N 1
ATOM 2626 C CA . ASP B 1 122 ? 26.531 9.07 -11.344 1 81.75 122 ASP B CA 1
ATOM 2627 C C . ASP B 1 122 ? 26.656 7.641 -11.875 1 81.75 122 ASP B C 1
ATOM 2629 O O . ASP B 1 122 ? 26.734 7.422 -13.086 1 81.75 122 ASP B O 1
ATOM 2633 N N . SER B 1 123 ? 26.609 6.699 -10.984 1 81.06 123 SER B N 1
ATOM 2634 C CA . SER B 1 123 ? 26.719 5.312 -11.422 1 81.06 123 SER B CA 1
ATOM 2635 C C . SER B 1 123 ? 25.422 4.84 -12.07 1 81.06 123 SER B C 1
ATOM 2637 O O . SER B 1 123 ? 25.391 3.816 -12.75 1 81.06 123 SER B O 1
ATOM 2639 N N . VAL B 1 124 ? 24.438 5.613 -11.875 1 83.75 124 VAL B N 1
ATOM 2640 C CA . VAL B 1 124 ? 23.125 5.246 -12.406 1 83.75 124 VAL B CA 1
ATOM 2641 C C . VAL B 1 124 ? 22.844 6.047 -13.68 1 83.75 124 VAL B C 1
ATOM 2643 O O . VAL B 1 124 ? 21.969 6.922 -13.688 1 83.75 124 VAL B O 1
ATOM 2646 N N . TRP B 1 125 ? 23.531 5.723 -14.734 1 84.06 125 TRP B N 1
ATOM 2647 C CA . TRP B 1 125 ? 23.391 6.496 -15.961 1 84.06 125 TRP B CA 1
ATOM 2648 C C . TRP B 1 125 ? 22.422 5.812 -16.922 1 84.06 125 TRP B C 1
ATOM 2650 O O . TRP B 1 125 ? 21.703 6.48 -17.672 1 84.06 125 TRP B O 1
ATOM 2660 N N . ASN B 1 126 ? 22.328 4.551 -16.875 1 88.69 126 ASN B N 1
ATOM 2661 C CA . ASN B 1 126 ? 21.438 3.814 -17.75 1 88.69 126 ASN B CA 1
ATOM 2662 C C . ASN B 1 126 ? 20.031 3.727 -17.172 1 88.69 126 ASN B C 1
ATOM 2664 O O . ASN B 1 126 ? 19.844 3.342 -16.016 1 88.69 126 ASN B O 1
ATOM 2668 N N . LEU B 1 127 ? 19.047 4.102 -18.062 1 94.06 127 LEU B N 1
ATOM 2669 C CA . LEU B 1 127 ? 17.641 4.047 -17.688 1 94.06 127 LEU B CA 1
ATOM 2670 C C . LEU B 1 127 ? 17.375 4.805 -16.391 1 94.06 127 LEU B C 1
ATOM 2672 O O . LEU B 1 127 ? 16.641 4.336 -15.531 1 94.06 127 LEU B O 1
ATOM 2676 N N . ARG B 1 128 ? 18.125 5.922 -16.172 1 94 128 ARG B N 1
ATOM 2677 C CA . ARG B 1 128 ? 18.062 6.699 -14.945 1 94 128 ARG B CA 1
ATOM 2678 C C . ARG B 1 128 ? 16.641 7.141 -14.641 1 94 128 ARG B C 1
ATOM 2680 O O . ARG B 1 128 ? 16.156 6.98 -13.523 1 94 128 ARG B O 1
ATOM 2687 N N . LYS B 1 129 ? 15.969 7.652 -15.695 1 95.12 129 LYS B N 1
ATOM 2688 C CA . LYS B 1 129 ? 14.609 8.148 -15.516 1 95.12 129 LYS B CA 1
ATOM 2689 C C . LYS B 1 129 ? 13.656 7.012 -15.125 1 95.12 129 LYS B C 1
ATOM 2691 O O . LYS B 1 129 ? 12.82 7.176 -14.234 1 95.12 129 LYS B O 1
ATOM 2696 N N . GLU B 1 130 ? 13.805 5.879 -15.766 1 94.62 130 GLU B N 1
ATOM 2697 C CA . GLU B 1 130 ? 12.961 4.719 -15.492 1 94.62 130 GLU B CA 1
ATOM 2698 C C . GLU B 1 130 ? 13.172 4.199 -14.078 1 94.62 130 GLU B C 1
ATOM 2700 O O . GLU B 1 130 ? 12.211 3.869 -13.375 1 94.62 130 GLU B O 1
ATOM 2705 N N . LYS B 1 131 ? 14.391 4.137 -13.664 1 95.88 131 LYS B N 1
ATOM 2706 C CA . LYS B 1 131 ? 14.734 3.697 -12.312 1 95.88 131 LYS B CA 1
ATOM 2707 C C . LYS B 1 131 ? 14.211 4.68 -11.266 1 95.88 131 LYS B C 1
ATOM 2709 O O . LYS B 1 131 ? 13.672 4.27 -10.234 1 95.88 131 LYS B O 1
ATOM 2714 N N . GLU B 1 132 ? 14.328 5.965 -11.57 1 96.19 132 GLU B N 1
ATOM 2715 C CA . GLU B 1 132 ? 13.805 7.004 -10.695 1 96.19 132 GLU B CA 1
ATOM 2716 C C . GLU B 1 132 ? 12.289 6.898 -10.555 1 96.19 132 GLU B C 1
ATOM 2718 O O . GLU B 1 132 ? 11.758 6.898 -9.438 1 96.19 132 GLU B O 1
ATOM 2723 N N . ASP B 1 133 ? 11.602 6.762 -11.688 1 96.75 133 ASP B N 1
ATOM 2724 C CA . ASP B 1 133 ? 10.141 6.699 -11.695 1 96.75 133 ASP B CA 1
ATOM 2725 C C . ASP B 1 133 ? 9.641 5.449 -10.984 1 96.75 133 ASP B C 1
ATOM 2727 O O . ASP B 1 133 ? 8.672 5.508 -10.219 1 96.75 133 ASP B O 1
ATOM 2731 N N . PHE B 1 134 ? 10.32 4.398 -11.203 1 96.38 134 PHE B N 1
ATOM 2732 C CA . PHE B 1 134 ? 9.953 3.127 -10.594 1 96.38 134 PHE B CA 1
ATOM 2733 C C . PHE B 1 134 ? 10.078 3.195 -9.078 1 96.38 134 PHE B C 1
ATOM 2735 O O . PHE B 1 134 ? 9.125 2.887 -8.352 1 96.38 134 PHE B O 1
ATOM 2742 N N . SER B 1 135 ? 11.195 3.625 -8.609 1 96.44 135 SER B N 1
ATOM 2743 C CA . SER B 1 135 ? 11.453 3.678 -7.176 1 96.44 135 SER B CA 1
ATOM 2744 C C . SER B 1 135 ? 10.555 4.695 -6.488 1 96.44 135 SER B C 1
ATOM 2746 O O . SER B 1 135 ? 10.07 4.453 -5.379 1 96.44 135 SER B O 1
ATOM 2748 N N . THR B 1 136 ? 10.289 5.797 -7.148 1 97.75 136 THR B N 1
ATOM 2749 C CA . THR B 1 136 ? 9.406 6.82 -6.602 1 97.75 136 THR B CA 1
ATOM 2750 C C . THR B 1 136 ? 7.988 6.273 -6.43 1 97.75 136 THR B C 1
ATOM 2752 O O . THR B 1 136 ? 7.359 6.477 -5.387 1 97.75 136 THR B O 1
ATOM 2755 N N . ALA B 1 137 ? 7.566 5.594 -7.449 1 96.94 137 ALA B N 1
ATOM 2756 C CA . ALA B 1 137 ? 6.227 5.008 -7.379 1 96.94 137 ALA B CA 1
ATOM 2757 C C . ALA B 1 137 ? 6.137 3.988 -6.25 1 96.94 137 ALA B C 1
ATOM 2759 O O . ALA B 1 137 ? 5.184 4.008 -5.461 1 96.94 137 ALA B O 1
ATOM 2760 N N . PHE B 1 138 ? 7.082 3.119 -6.133 1 97.38 138 PHE B N 1
ATOM 2761 C CA . PHE B 1 138 ? 7.094 2.08 -5.109 1 97.38 138 PHE B CA 1
ATOM 2762 C C . PHE B 1 138 ? 7.055 2.691 -3.715 1 97.38 138 PHE B C 1
ATOM 2764 O O . PHE B 1 138 ? 6.188 2.354 -2.908 1 97.38 138 PHE B O 1
ATOM 2771 N N . PHE B 1 139 ? 7.945 3.613 -3.461 1 97.38 139 PHE B N 1
ATOM 2772 C CA . PHE B 1 139 ? 8.078 4.145 -2.109 1 97.38 139 PHE B CA 1
ATOM 2773 C C . PHE B 1 139 ? 6.922 5.078 -1.773 1 97.38 139 PHE B C 1
ATOM 2775 O O . PHE B 1 139 ? 6.492 5.152 -0.621 1 97.38 139 PHE B O 1
ATOM 2782 N N . THR B 1 140 ? 6.434 5.801 -2.766 1 97.94 140 THR B N 1
ATOM 2783 C CA . THR B 1 140 ? 5.242 6.605 -2.516 1 97.94 140 THR B CA 1
ATOM 2784 C C . THR B 1 140 ? 4.086 5.73 -2.039 1 97.94 140 THR B C 1
ATOM 2786 O O . THR B 1 140 ? 3.477 6.004 -1.005 1 97.94 140 THR B O 1
ATOM 2789 N N . ASP B 1 141 ? 3.891 4.656 -2.688 1 97.06 141 ASP B N 1
ATOM 2790 C CA . ASP B 1 141 ? 2.807 3.754 -2.314 1 97.06 141 ASP B CA 1
ATOM 2791 C C . ASP B 1 141 ? 3.08 3.096 -0.965 1 97.06 141 ASP B C 1
ATOM 2793 O O . ASP B 1 141 ? 2.168 2.936 -0.15 1 97.06 141 ASP B O 1
ATOM 2797 N N . ALA B 1 142 ? 4.273 2.738 -0.796 1 97.31 142 ALA B N 1
ATOM 2798 C CA . ALA B 1 142 ? 4.641 2.051 0.438 1 97.31 142 ALA B CA 1
ATOM 2799 C C . ALA B 1 142 ? 4.434 2.953 1.651 1 97.31 142 ALA B C 1
ATOM 2801 O O . ALA B 1 142 ? 3.738 2.582 2.6 1 97.31 142 ALA B O 1
ATOM 2802 N N . PHE B 1 143 ? 4.934 4.184 1.622 1 98 143 PHE B N 1
ATOM 2803 C CA . PHE B 1 143 ? 4.902 5.074 2.775 1 98 143 PHE B CA 1
ATOM 2804 C C . PHE B 1 143 ? 3.512 5.66 2.971 1 98 143 PHE B C 1
ATOM 2806 O O . PHE B 1 143 ? 3.027 5.762 4.102 1 98 143 PHE B O 1
ATOM 2813 N N . LEU B 1 144 ? 2.951 6.07 1.854 1 98.06 144 LEU B N 1
ATOM 2814 C CA . LEU B 1 144 ? 1.59 6.586 1.948 1 98.06 144 LEU B CA 1
ATOM 2815 C C . LEU B 1 144 ? 0.635 5.512 2.459 1 98.06 144 LEU B C 1
ATOM 2817 O O . LEU B 1 144 ? -0.193 5.777 3.334 1 98.06 144 LEU B O 1
ATOM 2821 N N . GLY B 1 145 ? 0.771 4.324 1.897 1 96.75 145 GLY B N 1
ATOM 2822 C CA . GLY B 1 145 ? -0.038 3.219 2.387 1 96.75 145 GLY B CA 1
ATOM 2823 C C . GLY B 1 145 ? 0.152 2.947 3.867 1 96.75 145 GLY B C 1
ATOM 2824 O O . GLY B 1 145 ? -0.82 2.738 4.594 1 96.75 145 GLY B O 1
ATOM 2825 N N . PHE B 1 146 ? 1.352 2.992 4.273 1 97.56 146 PHE B N 1
ATOM 2826 C CA . PHE B 1 146 ? 1.652 2.771 5.684 1 97.56 146 PHE B CA 1
ATOM 2827 C C . PHE B 1 146 ? 1.006 3.844 6.551 1 97.56 146 PHE B C 1
ATOM 2829 O O . PHE B 1 146 ? 0.384 3.533 7.57 1 97.56 146 PHE B O 1
ATOM 2836 N N . TYR B 1 147 ? 1.14 5.059 6.176 1 97.25 147 TYR B N 1
ATOM 2837 C CA . TYR B 1 147 ? 0.604 6.184 6.93 1 97.25 147 TYR B CA 1
ATOM 2838 C C . TYR B 1 147 ? -0.907 6.062 7.09 1 97.25 147 TYR B C 1
ATOM 2840 O O . TYR B 1 147 ? -1.427 6.148 8.203 1 97.25 147 TYR B O 1
ATOM 2848 N N . ILE B 1 148 ? -1.586 5.793 6.012 1 96.69 148 ILE B N 1
ATOM 2849 C CA . ILE B 1 148 ? -3.041 5.703 6.008 1 96.69 148 ILE B CA 1
ATOM 2850 C C . ILE B 1 148 ? -3.486 4.5 6.84 1 96.69 148 ILE B C 1
ATOM 2852 O O . ILE B 1 148 ? -4.367 4.617 7.691 1 96.69 148 ILE B O 1
ATOM 2856 N N . ASN B 1 149 ? -2.852 3.344 6.625 1 95.19 149 ASN B N 1
ATOM 2857 C CA . ASN B 1 149 ? -3.225 2.131 7.344 1 95.19 149 ASN B CA 1
ATOM 2858 C C . ASN B 1 149 ? -2.971 2.268 8.844 1 95.19 149 ASN B C 1
ATOM 2860 O O . ASN B 1 149 ? -3.752 1.771 9.656 1 95.19 149 ASN B O 1
ATOM 2864 N N . TYR B 1 150 ? -1.894 2.938 9.203 1 95.94 150 TYR B N 1
ATOM 2865 C CA . TYR B 1 150 ? -1.575 3.125 10.617 1 95.94 150 TYR B CA 1
ATOM 2866 C C . TYR B 1 150 ? -2.674 3.91 11.32 1 95.94 150 TYR B C 1
ATOM 2868 O O . TYR B 1 150 ? -3.174 3.488 12.367 1 95.94 150 TYR B O 1
ATOM 2876 N N . ILE B 1 151 ? -3.049 5.031 10.727 1 95.94 151 ILE B N 1
ATOM 2877 C CA . ILE B 1 151 ? -4.062 5.895 11.328 1 95.94 151 ILE B CA 1
ATOM 2878 C C . ILE B 1 151 ? -5.402 5.164 11.359 1 95.94 151 ILE B C 1
ATOM 2880 O O . ILE B 1 151 ? -6.125 5.23 12.359 1 95.94 151 ILE B O 1
ATOM 2884 N N . ARG B 1 152 ? -5.688 4.492 10.328 1 95.12 152 ARG B N 1
ATOM 2885 C CA . ARG B 1 152 ? -6.953 3.777 10.211 1 95.12 152 ARG B CA 1
ATOM 2886 C C . ARG B 1 152 ? -7.07 2.686 11.266 1 95.12 152 ARG B C 1
ATOM 2888 O O . ARG B 1 152 ? -8.125 2.52 11.883 1 95.12 152 ARG B O 1
ATOM 2895 N N . ASP B 1 153 ? -6 1.999 11.547 1 93.44 153 ASP B N 1
ATOM 2896 C CA . ASP B 1 153 ? -6.082 0.731 12.266 1 93.44 153 ASP B CA 1
ATOM 2897 C C . ASP B 1 153 ? -5.73 0.913 13.734 1 93.44 153 ASP B C 1
ATOM 2899 O O . ASP B 1 153 ? -5.984 0.024 14.555 1 93.44 153 ASP B O 1
ATOM 2903 N N . HIS B 1 154 ? -5.188 2.076 14.086 1 94.69 154 HIS B N 1
ATOM 2904 C CA . HIS B 1 154 ? -4.832 2.318 15.477 1 94.69 154 HIS B CA 1
ATOM 2905 C C . HIS B 1 154 ? -5.734 3.379 16.109 1 94.69 154 HIS B C 1
ATOM 2907 O O . HIS B 1 154 ? -5.844 4.492 15.578 1 94.69 154 HIS B O 1
ATOM 2913 N N . GLU B 1 155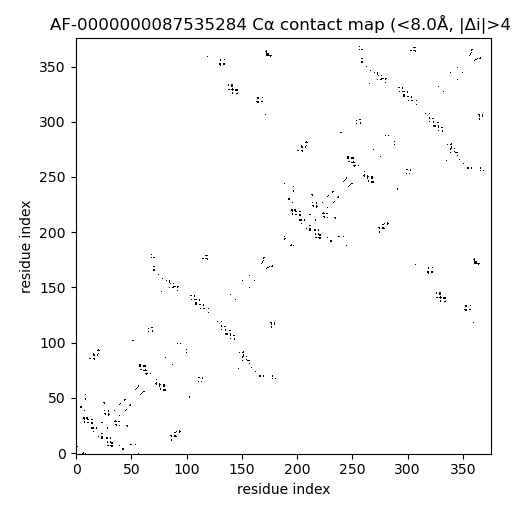 ? -6.223 3.078 17.203 1 93.81 155 GLU B N 1
ATOM 2914 C CA . GLU B 1 155 ? -7.113 4 17.906 1 93.81 155 GLU B CA 1
ATOM 2915 C C . GLU B 1 155 ? -6.344 5.176 18.484 1 93.81 155 GLU B C 1
ATOM 2917 O O . GLU B 1 155 ? -6.871 6.285 18.594 1 93.81 155 GLU B O 1
ATOM 2922 N N . GLU B 1 156 ? -5.172 4.848 18.953 1 92.69 156 GLU B N 1
ATOM 2923 C CA . GLU B 1 156 ? -4.254 5.867 19.469 1 92.69 156 GLU B CA 1
ATOM 2924 C C . GLU B 1 156 ? -2.855 5.691 18.875 1 92.69 156 GLU B C 1
ATOM 2926 O O . GLU B 1 156 ? -2.498 4.605 18.422 1 92.69 156 GLU B O 1
ATOM 2931 N N . ILE B 1 157 ? -2.24 6.781 18.891 1 90.81 157 ILE B N 1
ATOM 2932 C CA . ILE B 1 157 ? -0.868 6.723 18.406 1 90.81 157 ILE B CA 1
ATOM 2933 C C . ILE B 1 157 ? 0.093 6.547 19.578 1 90.81 157 ILE B C 1
ATOM 2935 O O . ILE B 1 157 ? 0.041 7.305 20.547 1 90.81 157 ILE B O 1
ATOM 2939 N N . ASP B 1 158 ? 0.829 5.48 19.547 1 91.31 158 ASP B N 1
ATOM 2940 C CA . ASP B 1 158 ? 2.016 5.375 20.391 1 91.31 158 ASP B CA 1
ATOM 2941 C C . ASP B 1 158 ? 3.244 5.949 19.688 1 91.31 158 ASP B C 1
ATOM 2943 O O . ASP B 1 158 ? 4.008 5.211 19.062 1 91.31 158 ASP B O 1
ATOM 2947 N N . TYR B 1 159 ? 3.346 7.211 19.844 1 91.06 159 TYR B N 1
ATOM 2948 C CA . TYR B 1 159 ? 4.34 7.945 19.062 1 91.06 159 TYR B CA 1
ATOM 2949 C C . TYR B 1 159 ? 5.746 7.43 19.344 1 91.06 159 TYR B C 1
ATOM 2951 O O . TYR B 1 159 ? 6.582 7.363 18.453 1 91.06 159 TYR B O 1
ATOM 2959 N N . ASN B 1 160 ? 6.039 7.102 20.578 1 92.25 160 ASN B N 1
ATOM 2960 C CA . ASN B 1 160 ? 7.355 6.582 20.938 1 92.25 160 ASN B CA 1
ATOM 2961 C C . ASN B 1 160 ? 7.664 5.277 20.203 1 92.25 160 ASN B C 1
ATOM 2963 O O . ASN B 1 160 ? 8.742 5.125 19.625 1 92.25 160 ASN B O 1
ATOM 2967 N N . MET B 1 161 ? 6.727 4.387 20.219 1 93.06 161 MET B N 1
ATOM 2968 C CA . MET B 1 161 ? 6.918 3.104 19.547 1 93.06 161 MET B CA 1
ATOM 2969 C C . MET B 1 161 ? 7.008 3.291 18.031 1 93.06 161 MET B C 1
ATOM 2971 O O . MET B 1 161 ? 7.797 2.623 17.359 1 93.06 161 MET B O 1
ATOM 2975 N N . LEU B 1 162 ? 6.199 4.16 17.484 1 95.69 162 LEU B N 1
ATOM 2976 C CA . LEU B 1 162 ? 6.242 4.477 16.062 1 95.69 162 LEU B CA 1
ATOM 2977 C C . LEU B 1 162 ? 7.609 5.02 15.664 1 95.69 162 LEU B C 1
ATOM 2979 O O . LEU B 1 162 ? 8.195 4.574 14.672 1 95.69 162 LEU B O 1
ATOM 2983 N N . GLN B 1 163 ? 8.125 5.938 16.469 1 94.5 163 GLN B N 1
ATOM 2984 C CA . GLN B 1 163 ? 9.43 6.531 16.203 1 94.5 163 GLN B CA 1
ATOM 2985 C C . GLN B 1 163 ? 10.531 5.477 16.234 1 94.5 163 GLN B C 1
ATOM 2987 O O . GLN B 1 163 ? 11.422 5.473 15.391 1 94.5 163 GLN B O 1
ATOM 2992 N N . ILE B 1 164 ? 10.461 4.621 17.219 1 94.38 164 ILE B N 1
ATOM 2993 C CA . ILE B 1 164 ? 11.453 3.561 17.359 1 94.38 164 ILE B CA 1
ATOM 2994 C C . ILE B 1 164 ? 11.406 2.639 16.141 1 94.38 164 ILE B C 1
ATOM 2996 O O . ILE B 1 164 ? 12.445 2.289 15.578 1 94.38 164 ILE B O 1
ATOM 3000 N N . GLY B 1 165 ? 10.188 2.232 15.75 1 94.88 165 GLY B N 1
ATOM 3001 C CA . GLY B 1 165 ? 10.023 1.388 14.578 1 94.88 165 GLY B CA 1
ATOM 3002 C C . GLY B 1 165 ? 10.547 2.021 13.305 1 94.88 165 GLY B C 1
ATOM 3003 O O . GLY B 1 165 ? 11.273 1.383 12.539 1 94.88 165 GLY B O 1
ATOM 3004 N N . LEU B 1 166 ? 10.234 3.293 13.117 1 95.31 166 LEU B N 1
ATOM 3005 C CA . LEU B 1 166 ? 10.664 4.016 11.93 1 95.31 166 LEU B CA 1
ATOM 3006 C C . LEU B 1 166 ? 12.18 4.188 11.922 1 95.31 166 LEU B C 1
ATOM 3008 O O . LEU B 1 166 ? 12.828 4.016 10.883 1 95.31 166 LEU B O 1
ATOM 3012 N N . GLU B 1 167 ? 12.695 4.586 13.031 1 93.44 167 GLU B N 1
ATOM 3013 C CA . GLU B 1 167 ? 14.141 4.742 13.141 1 93.44 167 GLU B CA 1
ATOM 3014 C C . GLU B 1 167 ? 14.867 3.445 12.781 1 93.44 167 GLU B C 1
ATOM 3016 O O . GLU B 1 167 ? 15.859 3.463 12.055 1 93.44 167 GLU B O 1
ATOM 3021 N N . PHE B 1 168 ? 14.383 2.385 13.305 1 93.5 168 PHE B N 1
ATOM 3022 C CA . PHE B 1 168 ? 14.984 1.084 13.031 1 93.5 168 PHE B CA 1
ATOM 3023 C C . PHE B 1 168 ? 14.883 0.752 11.547 1 93.5 168 PHE B C 1
ATOM 3025 O O . PHE B 1 168 ? 15.859 0.314 10.938 1 93.5 168 PHE B O 1
ATOM 3032 N N . LEU B 1 169 ? 13.711 0.935 10.953 1 93.25 169 LEU B N 1
ATOM 3033 C CA . LEU B 1 169 ? 13.453 0.685 9.539 1 93.25 169 LEU B CA 1
ATOM 3034 C C . LEU B 1 169 ? 14.445 1.439 8.656 1 93.25 169 LEU B C 1
ATOM 3036 O O . LEU B 1 169 ? 15.086 0.848 7.785 1 93.25 169 LEU B O 1
ATOM 3040 N N . PHE B 1 170 ? 14.625 2.697 8.945 1 92.19 170 PHE B N 1
ATOM 3041 C CA . PHE B 1 170 ? 15.492 3.537 8.133 1 92.19 170 PHE B CA 1
ATOM 3042 C C . PHE B 1 170 ? 16.953 3.182 8.367 1 92.19 170 PHE B C 1
ATOM 3044 O O . PHE B 1 170 ? 17.75 3.15 7.426 1 92.19 170 PHE B O 1
ATOM 3051 N N . ASP B 1 171 ? 17.312 2.873 9.609 1 89.62 171 ASP B N 1
ATOM 3052 C CA . ASP B 1 171 ? 18.703 2.582 9.953 1 89.62 171 ASP B CA 1
ATOM 3053 C C . ASP B 1 171 ? 19.156 1.249 9.352 1 89.62 171 ASP B C 1
ATOM 3055 O O . ASP B 1 171 ? 20.266 1.139 8.828 1 89.62 171 ASP B O 1
ATOM 3059 N N . LYS B 1 172 ? 18.281 0.323 9.398 1 88.25 172 LYS B N 1
ATOM 3060 C CA . LYS B 1 172 ? 18.703 -1.035 9.062 1 88.25 172 LYS B CA 1
ATOM 3061 C C . LYS B 1 172 ? 18.406 -1.358 7.602 1 88.25 172 LYS B C 1
ATOM 3063 O O . LYS B 1 172 ? 19.203 -2.033 6.938 1 88.25 172 LYS B O 1
ATOM 3068 N N . PHE B 1 173 ? 17.328 -0.882 7.102 1 86.88 173 PHE B N 1
ATOM 3069 C CA . PHE B 1 173 ? 16.891 -1.34 5.789 1 86.88 173 PHE B CA 1
ATOM 3070 C C . PHE B 1 173 ? 17.047 -0.237 4.75 1 86.88 173 PHE B C 1
ATOM 3072 O O . PHE B 1 173 ? 17.297 -0.516 3.572 1 86.88 173 PHE B O 1
ATOM 3079 N N . LEU B 1 174 ? 16.922 0.983 5.145 1 87.75 174 LEU B N 1
ATOM 3080 C CA . LEU B 1 174 ? 16.938 2.102 4.207 1 87.75 174 LEU B CA 1
ATOM 3081 C C . LEU B 1 174 ? 18.094 3.049 4.508 1 87.75 174 LEU B C 1
ATOM 3083 O O . LEU B 1 174 ? 17.953 4.27 4.383 1 87.75 174 LEU B O 1
ATOM 3087 N N . SER B 1 175 ? 19.203 2.529 4.902 1 82.19 175 SER B N 1
ATOM 3088 C CA . SER B 1 175 ? 20.344 3.309 5.375 1 82.19 175 SER B CA 1
ATOM 3089 C C . SER B 1 175 ? 20.891 4.211 4.273 1 82.19 175 SER B C 1
ATOM 3091 O O . SER B 1 175 ? 21.406 5.297 4.547 1 82.19 175 SER B O 1
ATOM 3093 N N . THR B 1 176 ? 20.859 3.783 3.07 1 76.44 176 THR B N 1
ATOM 3094 C CA . THR B 1 176 ? 21.344 4.574 1.946 1 76.44 176 THR B CA 1
ATOM 3095 C C . THR B 1 176 ? 20.578 5.887 1.83 1 76.44 176 THR B C 1
ATOM 3097 O O . THR B 1 176 ? 21.125 6.895 1.389 1 76.44 176 THR B O 1
ATOM 3100 N N . VAL B 1 177 ? 19.391 5.875 2.275 1 69.5 177 VAL B N 1
ATOM 3101 C CA . VAL B 1 177 ? 18.547 7.062 2.225 1 69.5 177 VAL B CA 1
ATOM 3102 C C . VAL B 1 177 ? 18.984 8.055 3.301 1 69.5 177 VAL B C 1
ATOM 3104 O O . VAL B 1 177 ? 18.828 9.266 3.133 1 69.5 177 VAL B O 1
ATOM 3107 N N . ARG B 1 178 ? 19.562 7.586 4.324 1 63.38 178 ARG B N 1
ATOM 3108 C CA . ARG B 1 178 ? 19.984 8.414 5.445 1 63.38 178 ARG B CA 1
ATOM 3109 C C . ARG B 1 178 ? 21.344 9.047 5.176 1 63.38 178 ARG B C 1
ATOM 3111 O O . ARG B 1 178 ? 21.594 10.195 5.555 1 63.38 178 ARG B O 1
ATOM 3118 N N . ILE B 1 179 ? 22.328 8.453 4.609 1 57.19 179 ILE B N 1
ATOM 3119 C CA . ILE B 1 179 ? 23.734 8.844 4.465 1 57.19 179 ILE B CA 1
ATOM 3120 C C . ILE B 1 179 ? 23.844 9.992 3.469 1 57.19 179 ILE B C 1
ATOM 3122 O O . ILE B 1 179 ? 24.672 10.883 3.631 1 57.19 179 ILE B O 1
ATOM 3126 N N . THR B 1 180 ? 23.125 10.078 2.518 1 50.31 180 THR B N 1
ATOM 3127 C CA . THR B 1 180 ? 23.406 11.055 1.47 1 50.31 180 THR B CA 1
ATOM 3128 C C . THR B 1 180 ? 23.422 12.469 2.043 1 50.31 180 THR B C 1
ATOM 3130 O O . THR B 1 180 ? 24.188 13.32 1.578 1 50.31 180 THR B O 1
ATOM 3133 N N . LYS B 1 181 ? 22.734 12.938 2.971 1 50.44 181 LYS B N 1
ATOM 3134 C CA . LYS B 1 181 ? 22.859 14.352 3.309 1 50.44 181 LYS B CA 1
ATOM 3135 C C . LYS B 1 181 ? 24.031 14.586 4.254 1 50.44 181 LYS B C 1
ATOM 3137 O O . LYS B 1 181 ? 24.484 15.719 4.406 1 50.44 181 LYS B O 1
ATOM 3142 N N . GLU B 1 182 ? 24.391 13.711 5.059 1 47.38 182 GLU B N 1
ATOM 3143 C CA . GLU B 1 182 ? 25.5 14.086 5.914 1 47.38 182 GLU B CA 1
ATOM 3144 C C . GLU B 1 182 ? 26.734 14.453 5.09 1 47.38 182 GLU B C 1
ATOM 3146 O O . GLU B 1 182 ? 27.5 15.344 5.465 1 47.38 182 GLU B O 1
ATOM 3151 N N . GLU B 1 183 ? 26.969 13.812 4.066 1 45.59 183 GLU B N 1
ATOM 3152 C CA . GLU B 1 183 ? 28.172 14.141 3.305 1 45.59 183 GLU B CA 1
ATOM 3153 C C . GLU B 1 183 ? 27.984 15.414 2.49 1 45.59 183 GLU B C 1
ATOM 3155 O O . GLU B 1 183 ? 28.953 16.062 2.111 1 45.59 183 GLU B O 1
ATOM 3160 N N . SER B 1 184 ? 26.906 15.742 2.123 1 42.84 184 SER B N 1
ATOM 3161 C CA . SER B 1 184 ? 26.75 17 1.395 1 42.84 184 SER B CA 1
ATOM 3162 C C . SER B 1 184 ? 26.906 18.188 2.324 1 42.84 184 SER B C 1
ATOM 3164 O O . SER B 1 184 ? 27.172 19.312 1.869 1 42.84 184 SER B O 1
ATOM 3166 N N . GLY B 1 185 ? 26.672 18.109 3.549 1 39.72 185 GLY B N 1
ATOM 3167 C CA . GLY B 1 185 ? 26.953 19.172 4.5 1 39.72 185 GLY B CA 1
ATOM 3168 C C . GLY B 1 185 ? 28.422 19.359 4.77 1 39.72 185 GLY B C 1
ATOM 3169 O O . GLY B 1 185 ? 28.844 20.422 5.242 1 39.72 185 GLY B O 1
ATOM 3170 N N . GLU B 1 186 ? 29.312 18.438 4.895 1 39.59 186 GLU B N 1
ATOM 3171 C CA . GLU B 1 186 ? 30.719 18.672 5.211 1 39.59 186 GLU B CA 1
ATOM 3172 C C . GLU B 1 186 ? 31.484 19.234 4.004 1 39.59 186 GLU B C 1
ATOM 3174 O O . GLU B 1 186 ? 32.625 19.688 4.133 1 39.59 186 GLU B O 1
ATOM 3179 N N . GLN B 1 187 ? 31.219 19.062 2.824 1 36.19 187 GLN B N 1
ATOM 3180 C CA . GLN B 1 187 ? 32.031 19.641 1.769 1 36.19 187 GLN B CA 1
ATOM 3181 C C . GLN B 1 187 ? 31.703 21.094 1.526 1 36.19 187 GLN B C 1
ATOM 3183 O O . GLN B 1 187 ? 32.188 21.719 0.584 1 36.19 187 GLN B O 1
ATOM 3188 N N . LYS B 1 188 ? 30.984 21.688 2.441 1 26.86 188 LYS B N 1
ATOM 3189 C CA . LYS B 1 188 ? 31.109 23.141 2.383 1 26.86 188 LYS B CA 1
ATOM 3190 C C . LYS B 1 188 ? 32.125 23.656 3.404 1 26.86 188 LYS B C 1
ATOM 3192 O O . LYS B 1 188 ? 32.094 23.266 4.574 1 26.86 188 LYS B O 1
#